Protein AF-A0A382UX05-F1 (afdb_monomer_lite)

Radius of gyration: 27.93 Å; chains: 1; bounding box: 56×64×97 Å

pLDDT: mean 80.31, std 9.41, range [34.06, 91.56]

Secondary structure (DSSP, 8-state):
----TTSS-GGGTTGGGS-HHHHHH-HHHHHHHHHHHHHHTPEEEEEES--PPPB-EE--SSS-EE-B-TTT-PBPB-TT-SS----TTPEEEETTT--EEEEEEEETTTTEEEE---TT--TTPEEEETTT--EEEEEEEE--HHHHHHHTTGGGSTTT--HHHHHHHHHHH-TTS-S---TT--HHHHHHTHHHHHHTTTSHHHHHHHHHHHHS-------TTTSS--TT-----

Foldseek 3Di:
DPPPPLPDQPLVCQVVPDDVVCCVVPVVVSVVVSVVSVLLQWKKFAWDPWPDAAFAFDDDDPDTDTDADPPPRHTDGDPPTQAFDDDAQWWKAWPPQRDIWGFHDADPPRRMTTTRFDLRDDQQTWIATPPRRIITGGNDIGGRPSSCVVCVVVLVQLVPHHPVVLVVLCVVQVVPDDPDWPPPDDSSVCSVCVVVLVVCPPPPVNVQVNCCGHPVDRDDDDDVVVVDDDDPPDDDD

Structure (mmCIF, N/CA/C/O backbone):
data_AF-A0A382UX05-F1
#
_entry.id   AF-A0A382UX05-F1
#
loop_
_atom_site.group_PDB
_atom_site.id
_atom_site.type_symbol
_atom_site.label_atom_id
_atom_site.label_alt_id
_atom_site.label_comp_id
_atom_site.label_asym_id
_atom_site.label_entity_id
_atom_site.label_seq_id
_atom_site.pdbx_PDB_ins_code
_atom_site.Cartn_x
_atom_site.Cartn_y
_atom_site.Cartn_z
_atom_site.occupancy
_atom_site.B_iso_or_equiv
_atom_site.auth_seq_id
_atom_site.auth_comp_id
_atom_site.auth_asym_id
_atom_site.auth_atom_id
_atom_site.pdbx_PDB_model_num
ATOM 1 N N . MET A 1 1 ? 13.287 -20.673 8.638 1.00 40.72 1 MET A N 1
ATOM 2 C CA . MET A 1 1 ? 11.994 -20.705 7.923 1.00 40.72 1 MET A CA 1
ATOM 3 C C . MET A 1 1 ? 12.217 -21.544 6.686 1.00 40.72 1 MET A C 1
ATOM 5 O O . MET A 1 1 ? 13.223 -21.315 6.031 1.00 40.72 1 MET A O 1
ATOM 9 N N . ALA A 1 2 ? 11.404 -22.573 6.448 1.00 34.06 2 ALA A N 1
ATOM 10 C CA . ALA A 1 2 ? 11.549 -23.378 5.240 1.00 34.06 2 ALA A CA 1
ATOM 11 C C . ALA A 1 2 ? 11.227 -22.475 4.047 1.00 34.06 2 ALA A C 1
ATOM 13 O O . ALA A 1 2 ? 10.096 -22.007 3.946 1.00 34.06 2 ALA A O 1
ATOM 14 N N . SER A 1 3 ? 12.227 -22.185 3.215 1.00 38.03 3 SER A N 1
ATOM 15 C CA . SER A 1 3 ? 12.025 -21.562 1.912 1.00 38.03 3 SER A CA 1
ATOM 16 C C . SER A 1 3 ? 11.206 -22.547 1.093 1.00 38.03 3 SER A C 1
ATOM 18 O O . SER A 1 3 ? 11.703 -23.567 0.612 1.00 38.03 3 SER A O 1
ATOM 20 N N . THR A 1 4 ? 9.903 -22.315 1.047 1.00 40.81 4 THR A N 1
ATOM 21 C CA . THR A 1 4 ? 9.032 -23.008 0.112 1.00 40.81 4 THR A CA 1
ATOM 22 C C . THR A 1 4 ? 9.522 -22.709 -1.301 1.00 40.81 4 THR A C 1
ATOM 24 O O . THR A 1 4 ? 9.990 -21.606 -1.561 1.00 40.81 4 THR A O 1
ATOM 27 N N . PHE A 1 5 ? 9.339 -23.653 -2.224 1.00 42.91 5 PHE A N 1
ATOM 28 C CA . PHE A 1 5 ? 9.546 -23.542 -3.683 1.00 42.91 5 PHE A CA 1
ATOM 29 C C . PHE A 1 5 ? 8.884 -22.301 -4.353 1.00 42.91 5 PHE A C 1
ATOM 31 O O . PHE A 1 5 ? 8.924 -22.129 -5.562 1.00 42.91 5 PHE A O 1
ATOM 38 N N . LEU A 1 6 ? 8.226 -21.450 -3.565 1.00 49.47 6 LEU A N 1
ATOM 39 C CA . LEU A 1 6 ? 7.350 -20.343 -3.930 1.00 49.47 6 LEU A CA 1
ATOM 40 C C . LEU A 1 6 ? 8.001 -18.955 -3.728 1.00 49.47 6 LEU A C 1
ATOM 42 O O . LEU A 1 6 ? 7.423 -17.958 -4.152 1.00 49.47 6 LEU A O 1
ATOM 46 N N . ASP A 1 7 ? 9.185 -18.884 -3.101 1.00 56.41 7 ASP A N 1
ATOM 47 C CA . ASP A 1 7 ? 9.948 -17.630 -2.935 1.00 56.41 7 ASP A CA 1
ATOM 48 C C . ASP A 1 7 ? 10.910 -17.354 -4.108 1.00 56.41 7 ASP A C 1
ATOM 50 O O . ASP A 1 7 ? 11.455 -16.256 -4.229 1.00 56.41 7 ASP A O 1
ATOM 54 N N . GLU A 1 8 ? 11.141 -18.342 -4.976 1.00 64.31 8 GLU A N 1
ATOM 55 C CA . GLU A 1 8 ? 12.046 -18.197 -6.114 1.00 64.31 8 GLU A CA 1
ATOM 56 C C . GLU A 1 8 ? 11.314 -17.571 -7.312 1.00 64.31 8 GLU A C 1
ATOM 58 O O . GLU A 1 8 ? 10.175 -17.919 -7.637 1.00 64.31 8 GLU A O 1
ATOM 63 N N . LYS A 1 9 ? 11.974 -16.613 -7.968 1.00 69.50 9 LYS A N 1
ATOM 64 C CA . LYS A 1 9 ? 11.440 -15.890 -9.127 1.00 69.50 9 LYS A CA 1
ATOM 65 C C . LYS A 1 9 ? 11.225 -16.862 -10.288 1.00 69.50 9 LYS A C 1
ATOM 67 O O . LYS A 1 9 ? 12.115 -17.631 -10.634 1.00 69.50 9 LYS A O 1
ATOM 72 N N . ILE A 1 10 ? 10.056 -16.833 -10.922 1.00 75.00 10 ILE A N 1
ATOM 73 C CA . ILE A 1 10 ? 9.760 -17.655 -12.104 1.00 75.00 10 ILE A CA 1
ATOM 74 C C . ILE A 1 10 ? 10.750 -17.330 -13.224 1.00 75.00 10 ILE A C 1
ATOM 76 O O . ILE A 1 10 ? 11.199 -18.243 -13.916 1.00 75.00 10 ILE A O 1
ATOM 80 N N . SER A 1 11 ? 11.145 -16.061 -13.365 1.00 73.62 11 SER A N 1
ATOM 81 C CA . SER A 1 11 ? 12.050 -15.576 -14.407 1.00 73.62 11 SER A CA 1
ATOM 82 C C . SER A 1 11 ? 13.380 -16.333 -14.471 1.00 73.62 11 SER A C 1
ATOM 84 O O . SER A 1 11 ? 13.924 -16.480 -15.563 1.00 73.62 11 SER A O 1
ATOM 86 N N . SER A 1 12 ? 13.905 -16.840 -13.346 1.00 77.38 12 SER A N 1
ATOM 87 C CA . SER A 1 12 ? 15.169 -17.592 -13.330 1.00 77.38 12 SER A CA 1
ATOM 88 C C . SER A 1 12 ? 15.043 -19.015 -13.872 1.00 77.38 12 SER A C 1
ATOM 90 O O . SER A 1 12 ? 16.037 -19.583 -14.305 1.00 77.38 12 SER A O 1
ATOM 92 N N . PHE A 1 13 ? 13.839 -19.591 -13.891 1.00 77.25 13 PHE A N 1
ATOM 93 C CA . PHE A 1 13 ? 13.611 -20.966 -14.355 1.00 77.25 13 PHE A CA 1
ATOM 94 C C . PHE A 1 13 ? 13.189 -21.064 -15.817 1.00 77.25 13 PHE A C 1
ATOM 96 O O . PHE A 1 13 ? 13.139 -22.167 -16.361 1.00 77.25 13 PHE A O 1
ATOM 103 N N . ILE A 1 14 ? 12.849 -19.939 -16.449 1.00 77.31 14 ILE A N 1
ATOM 104 C CA . ILE A 1 14 ? 12.301 -19.901 -17.810 1.00 77.31 14 ILE A CA 1
ATOM 105 C C . ILE A 1 14 ? 13.281 -20.489 -18.826 1.00 77.31 14 ILE A C 1
ATOM 107 O O . ILE A 1 14 ? 12.873 -21.255 -19.695 1.00 77.31 14 ILE A O 1
ATOM 111 N N . GLU A 1 15 ? 14.575 -20.219 -18.679 1.00 74.62 15 GLU A N 1
ATOM 112 C CA . GLU A 1 15 ? 15.600 -20.744 -19.584 1.00 74.62 15 GLU A CA 1
ATOM 113 C C . GLU A 1 15 ? 15.670 -22.269 -19.572 1.00 74.62 15 GLU A C 1
ATOM 115 O O . GLU A 1 15 ? 15.784 -22.891 -20.623 1.00 74.62 15 GLU A O 1
ATOM 120 N N . ASP A 1 16 ? 15.546 -22.897 -18.408 1.00 79.50 16 ASP A N 1
ATOM 121 C CA . ASP A 1 16 ? 15.670 -24.350 -18.265 1.00 79.50 16 ASP A CA 1
ATOM 122 C C . ASP A 1 16 ? 14.449 -25.116 -18.778 1.00 79.50 16 ASP A C 1
ATOM 124 O O . ASP A 1 16 ? 14.493 -26.338 -18.924 1.00 79.50 16 ASP A O 1
ATOM 128 N N . LYS A 1 17 ? 13.352 -24.416 -19.088 1.00 79.75 17 LYS A N 1
ATOM 129 C CA . LYS A 1 17 ? 12.161 -25.021 -19.697 1.00 79.75 17 LYS A CA 1
ATOM 130 C C . LYS A 1 17 ? 12.252 -25.141 -21.215 1.00 79.75 17 LYS A C 1
ATOM 132 O O . LYS A 1 17 ? 11.436 -25.856 -21.796 1.00 79.75 17 LYS A O 1
ATOM 137 N N . PHE A 1 18 ? 13.223 -24.490 -21.857 1.00 79.44 18 PHE A N 1
ATOM 138 C CA . PHE A 1 18 ? 13.372 -24.553 -23.308 1.00 79.44 18 PHE A CA 1
ATOM 139 C C . PHE A 1 18 ? 14.316 -25.675 -23.751 1.00 79.44 18 PHE A C 1
ATOM 141 O O . PHE A 1 18 ? 15.422 -25.793 -23.218 1.00 79.44 18 PHE A O 1
ATOM 148 N N . PRO A 1 19 ? 13.928 -26.463 -24.771 1.00 84.62 19 PRO A N 1
ATOM 149 C CA . PRO A 1 19 ? 14.852 -27.347 -25.470 1.00 84.62 19 PRO A CA 1
ATOM 150 C C . PRO A 1 19 ? 16.039 -26.575 -26.069 1.00 84.62 19 PRO A C 1
ATOM 152 O O . PRO A 1 19 ? 15.888 -25.427 -26.490 1.00 84.62 19 PRO A O 1
ATOM 155 N N . GLU A 1 20 ? 17.203 -27.222 -26.181 1.00 80.56 20 GLU A N 1
ATOM 156 C CA . GLU A 1 20 ? 18.437 -26.591 -26.685 1.00 80.56 20 GLU A CA 1
ATOM 157 C C . GLU A 1 20 ? 18.296 -25.970 -28.082 1.00 80.56 20 GLU A C 1
ATOM 159 O O . GLU A 1 20 ? 18.889 -24.925 -28.340 1.00 80.56 20 GLU A O 1
ATOM 164 N N . PHE A 1 21 ? 17.473 -26.545 -28.968 1.00 82.69 21 PHE A N 1
ATOM 165 C CA . PHE A 1 21 ? 17.274 -25.996 -30.316 1.00 82.69 21 PHE A CA 1
ATOM 166 C C . PHE A 1 21 ? 16.692 -24.572 -30.286 1.00 82.69 21 PHE A C 1
ATOM 168 O O . PHE A 1 21 ? 17.126 -23.716 -31.045 1.00 82.69 21 PHE A O 1
ATOM 175 N N . VAL A 1 22 ? 15.779 -24.275 -29.352 1.00 78.75 22 VAL A N 1
ATOM 176 C CA . VAL A 1 22 ? 15.186 -22.932 -29.211 1.00 78.75 22 VAL A CA 1
ATOM 177 C C . VAL A 1 22 ? 16.211 -21.944 -28.659 1.00 78.75 22 VAL A C 1
ATOM 179 O O . VAL A 1 22 ? 16.233 -20.786 -29.071 1.00 78.75 22 VAL A O 1
ATOM 182 N N . LYS A 1 23 ? 17.079 -22.404 -27.749 1.00 77.25 23 LYS A N 1
ATOM 183 C CA . LYS A 1 23 ? 18.152 -21.581 -27.174 1.00 77.25 23 LYS A CA 1
ATOM 184 C C . LYS A 1 23 ? 19.173 -21.166 -28.233 1.00 77.25 23 LYS A C 1
ATOM 186 O O . LYS A 1 23 ? 19.626 -20.026 -28.216 1.00 77.25 23 LYS A O 1
ATOM 191 N N . ASN A 1 24 ? 19.498 -22.077 -29.149 1.00 80.00 24 ASN A N 1
ATOM 192 C CA . ASN A 1 24 ? 20.495 -21.844 -30.191 1.00 80.00 24 ASN A CA 1
ATOM 193 C C . ASN A 1 24 ? 19.933 -21.059 -31.382 1.00 80.00 24 ASN A C 1
ATOM 195 O O . ASN A 1 24 ? 20.577 -20.120 -31.845 1.00 80.00 24 ASN A O 1
ATOM 199 N N . ASP A 1 25 ? 18.733 -21.407 -31.852 1.00 85.31 25 ASP A N 1
ATOM 200 C CA . ASP A 1 25 ? 18.162 -20.809 -33.065 1.00 85.31 25 ASP A CA 1
ATOM 201 C C . ASP A 1 25 ? 17.491 -19.451 -32.793 1.00 85.31 25 ASP A C 1
ATOM 203 O O . ASP A 1 25 ? 17.421 -18.592 -33.677 1.00 85.31 25 ASP A O 1
ATOM 207 N N . HIS A 1 26 ? 17.003 -19.226 -31.566 1.00 84.56 26 HIS A N 1
ATOM 208 C CA . HIS A 1 26 ? 16.245 -18.027 -31.196 1.00 84.56 26 HIS A CA 1
ATOM 209 C C . HIS A 1 26 ? 16.677 -17.425 -29.843 1.00 84.56 26 HIS A C 1
ATOM 211 O O . HIS A 1 26 ? 15.848 -17.267 -28.941 1.00 84.56 26 HIS A O 1
ATOM 217 N N . PRO A 1 27 ? 17.946 -16.998 -29.687 1.00 84.12 27 PRO A N 1
ATOM 218 C CA . PRO A 1 27 ? 18.450 -16.461 -28.419 1.00 84.12 27 PRO A CA 1
ATOM 219 C C . PRO A 1 27 ? 17.695 -15.201 -27.957 1.00 84.12 27 PRO A C 1
ATOM 221 O O . PRO A 1 27 ? 17.361 -15.071 -26.780 1.00 84.12 27 PRO A O 1
ATOM 224 N N . VAL A 1 28 ? 17.332 -14.314 -28.892 1.00 86.81 28 VAL A N 1
ATOM 225 C CA . VAL A 1 28 ? 16.573 -13.078 -28.609 1.00 86.81 28 VAL A CA 1
ATOM 226 C C . VAL A 1 28 ? 15.180 -13.382 -28.048 1.00 86.81 28 VAL A C 1
ATOM 228 O O . VAL A 1 28 ? 14.674 -12.659 -27.195 1.00 86.81 28 VAL A O 1
ATOM 231 N N . PHE A 1 29 ? 14.548 -14.466 -28.503 1.00 85.06 29 PHE A N 1
ATOM 232 C CA . PHE A 1 29 ? 13.223 -14.858 -28.025 1.00 85.06 29 PHE A CA 1
ATOM 233 C C . PHE A 1 29 ? 13.266 -15.338 -26.570 1.00 85.06 29 PHE A C 1
ATOM 235 O O . PHE A 1 29 ? 12.397 -14.980 -25.775 1.00 85.06 29 PHE A O 1
ATOM 242 N N . VAL A 1 30 ? 14.294 -16.111 -26.208 1.00 84.06 30 VAL A N 1
ATOM 243 C CA . VAL A 1 30 ? 14.493 -16.579 -24.829 1.00 84.06 30 VAL A CA 1
ATOM 244 C C . VAL A 1 30 ? 14.745 -15.397 -23.891 1.00 84.06 30 VAL A C 1
ATOM 246 O O . VAL A 1 30 ? 14.146 -15.326 -22.818 1.00 84.06 30 VAL A O 1
ATOM 249 N N . GLU A 1 31 ? 15.571 -14.437 -24.311 1.00 85.00 31 GLU A N 1
ATOM 250 C CA . GLU A 1 31 ? 15.827 -13.212 -23.549 1.00 85.00 31 GLU A CA 1
ATOM 251 C C . GLU A 1 31 ? 14.568 -12.349 -23.391 1.00 85.00 31 GLU A C 1
ATOM 253 O O . GLU A 1 31 ? 14.258 -11.910 -22.283 1.00 85.00 31 GLU A O 1
ATOM 258 N N . PHE A 1 32 ? 13.788 -12.179 -24.462 1.00 88.38 32 PHE A N 1
ATOM 259 C CA . PHE A 1 32 ? 12.506 -11.479 -24.406 1.00 88.38 32 PHE A CA 1
ATOM 260 C C . PHE A 1 32 ? 11.544 -12.127 -23.405 1.00 88.38 32 PHE A C 1
ATOM 262 O O . PHE A 1 32 ? 10.940 -11.429 -22.591 1.00 88.38 32 PHE A O 1
ATOM 269 N N . LEU A 1 33 ? 11.410 -13.457 -23.428 1.00 86.12 33 LEU A N 1
ATOM 270 C CA . LEU A 1 33 ? 10.559 -14.160 -22.471 1.00 86.12 33 LEU A CA 1
ATOM 271 C C . LEU A 1 33 ? 11.060 -13.990 -21.037 1.00 86.12 33 LEU A C 1
ATOM 273 O O . LEU A 1 33 ? 10.249 -13.762 -20.142 1.00 86.12 33 LEU A O 1
ATOM 277 N N . ARG A 1 34 ? 12.376 -14.045 -20.809 1.00 85.38 34 ARG A N 1
ATOM 278 C CA . ARG A 1 34 ? 12.964 -13.794 -19.487 1.00 85.38 34 ARG A CA 1
ATOM 279 C C . ARG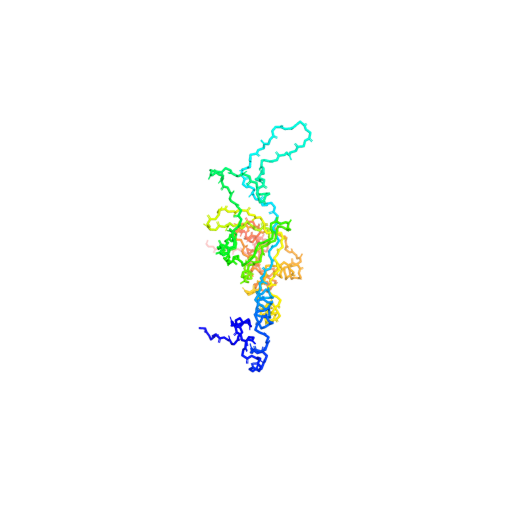 A 1 34 ? 12.563 -12.414 -18.954 1.00 85.38 34 ARG A C 1
ATOM 281 O O . ARG A 1 34 ? 12.059 -12.321 -17.835 1.00 85.38 34 ARG A O 1
ATOM 288 N N . GLU A 1 35 ? 12.733 -11.363 -19.754 1.00 85.69 35 GLU A N 1
ATOM 289 C CA . GLU A 1 35 ? 12.355 -9.994 -19.372 1.00 85.69 35 GLU A CA 1
ATOM 290 C C . GLU A 1 35 ? 10.832 -9.821 -19.244 1.00 85.69 35 GLU A C 1
ATOM 292 O O . GLU A 1 35 ? 10.362 -9.124 -18.346 1.00 85.69 35 GLU A O 1
ATOM 297 N N . TYR A 1 36 ? 10.034 -10.518 -20.057 1.00 86.19 36 TYR A N 1
ATOM 298 C CA . TYR A 1 36 ? 8.574 -10.530 -19.932 1.00 86.19 36 TYR A CA 1
ATOM 299 C C . TYR A 1 36 ? 8.112 -11.114 -18.590 1.00 86.19 36 TYR A C 1
ATOM 301 O O . TYR A 1 36 ? 7.288 -10.511 -17.901 1.00 86.19 36 TYR A O 1
ATOM 309 N N . TYR A 1 37 ? 8.661 -12.259 -18.174 1.00 84.50 37 TYR A N 1
ATOM 310 C CA . TYR A 1 37 ? 8.339 -12.838 -16.868 1.00 84.50 37 TYR A CA 1
ATOM 311 C C . TYR A 1 37 ? 8.862 -11.979 -15.717 1.00 84.50 37 TYR A C 1
ATOM 313 O O . TYR A 1 37 ? 8.148 -11.789 -14.737 1.00 84.50 37 TYR A O 1
ATOM 321 N N . LYS A 1 38 ? 10.049 -11.382 -15.861 1.00 83.12 38 LYS A N 1
ATOM 322 C CA . LYS A 1 38 ? 10.575 -10.411 -14.893 1.00 83.12 38 LYS A CA 1
ATOM 323 C C . LYS A 1 38 ? 9.651 -9.199 -14.749 1.00 83.12 38 LYS A C 1
ATOM 325 O O . LYS A 1 38 ? 9.416 -8.747 -13.633 1.00 83.12 38 LYS A O 1
ATOM 330 N N . PHE A 1 39 ? 9.070 -8.711 -15.847 1.00 83.88 39 PHE A N 1
ATOM 331 C CA . PHE A 1 39 ? 8.058 -7.657 -15.817 1.00 83.88 39 PHE A CA 1
ATOM 332 C C . PHE A 1 39 ? 6.775 -8.109 -15.105 1.00 83.88 39 PHE A C 1
ATOM 334 O O . PHE A 1 39 ? 6.264 -7.383 -14.250 1.00 83.88 39 PHE A O 1
ATOM 341 N N . LEU A 1 40 ? 6.278 -9.318 -15.395 1.00 83.31 40 LEU A N 1
ATOM 342 C CA . LEU A 1 40 ? 5.112 -9.889 -14.707 1.00 83.31 40 LEU A CA 1
ATOM 343 C C . LEU A 1 40 ? 5.338 -10.092 -13.206 1.00 83.31 40 LEU A C 1
ATOM 345 O O . LEU A 1 40 ? 4.372 -10.146 -12.447 1.00 83.31 40 LEU A O 1
ATOM 349 N N . GLU A 1 41 ? 6.593 -10.186 -12.774 1.00 83.00 41 GLU A N 1
ATOM 350 C CA . GLU A 1 41 ? 6.949 -10.301 -11.366 1.00 83.00 41 GLU A CA 1
ATOM 351 C C . GLU A 1 41 ? 6.999 -8.969 -10.611 1.00 83.00 41 GLU A C 1
ATOM 353 O O . GLU A 1 41 ? 7.101 -8.955 -9.378 1.00 83.00 41 GLU A O 1
ATOM 358 N N . THR A 1 42 ? 6.906 -7.851 -11.328 1.00 86.69 42 THR A N 1
ATOM 359 C CA . THR A 1 42 ? 6.921 -6.521 -10.722 1.00 86.69 42 THR A CA 1
ATOM 360 C C . THR A 1 42 ? 5.569 -6.156 -10.116 1.00 86.69 42 THR A C 1
ATOM 362 O O . THR A 1 42 ? 4.507 -6.637 -10.519 1.00 86.69 42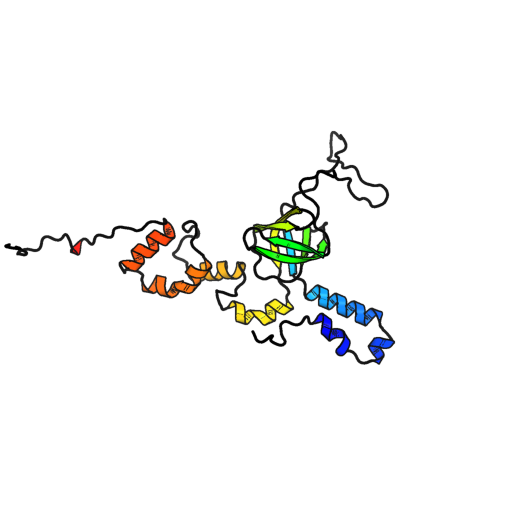 THR A O 1
ATOM 365 N N . ALA A 1 43 ? 5.607 -5.285 -9.114 1.00 87.31 43 ALA A N 1
ATOM 366 C CA . ALA A 1 43 ? 4.440 -4.574 -8.626 1.00 87.31 43 ALA A CA 1
ATOM 367 C C . ALA A 1 43 ? 4.393 -3.182 -9.261 1.00 87.31 43 ALA A C 1
ATOM 369 O O . ALA A 1 43 ? 5.425 -2.543 -9.452 1.00 87.31 43 ALA A O 1
ATOM 370 N N . LYS A 1 44 ? 3.190 -2.687 -9.550 1.00 89.81 44 LYS A N 1
ATOM 371 C CA . LYS A 1 44 ? 2.979 -1.343 -10.089 1.00 89.81 44 LYS A CA 1
ATOM 372 C C . LYS A 1 44 ? 2.460 -0.416 -8.998 1.00 89.81 44 LYS A C 1
ATOM 374 O O . LYS A 1 44 ? 1.409 -0.665 -8.408 1.00 89.81 44 LYS A O 1
ATOM 379 N N . ILE A 1 45 ? 3.159 0.687 -8.778 1.00 88.31 45 ILE A N 1
ATOM 380 C CA . ILE A 1 45 ? 2.735 1.784 -7.912 1.00 88.31 45 ILE A CA 1
ATOM 381 C C . ILE A 1 45 ? 2.329 2.945 -8.804 1.00 88.31 45 ILE A C 1
ATOM 383 O O . ILE A 1 45 ? 3.108 3.389 -9.637 1.00 88.31 45 ILE A O 1
ATOM 387 N N . THR A 1 46 ? 1.106 3.437 -8.643 1.00 89.00 46 THR A N 1
ATOM 388 C CA . THR A 1 46 ? 0.679 4.690 -9.277 1.00 89.00 46 THR A CA 1
ATOM 389 C C . THR A 1 46 ? 0.846 5.812 -8.270 1.00 89.00 46 THR A C 1
ATOM 391 O O . THR A 1 46 ? 0.306 5.747 -7.161 1.00 89.00 46 THR A O 1
ATOM 394 N N . LEU A 1 47 ? 1.583 6.842 -8.649 1.00 87.38 47 LEU A N 1
ATOM 395 C CA . LEU A 1 47 ? 1.918 7.970 -7.803 1.00 87.38 47 LEU A CA 1
ATOM 396 C C . LEU A 1 47 ? 0.968 9.145 -8.042 1.00 87.38 47 LEU A C 1
ATOM 398 O O . LEU A 1 47 ? 0.537 9.419 -9.160 1.00 87.38 47 LEU A O 1
ATOM 402 N N . SER A 1 48 ? 0.684 9.867 -6.968 1.00 82.31 48 SER A N 1
ATOM 403 C CA . SER A 1 48 ? 0.055 11.185 -6.967 1.00 82.31 48 SER A CA 1
ATOM 404 C C . SER A 1 48 ? 0.964 12.184 -6.256 1.00 82.31 48 SER A C 1
ATOM 406 O O . SER A 1 48 ? 1.799 11.791 -5.439 1.00 82.31 48 SER A O 1
ATOM 408 N N . ASN A 1 49 ? 0.791 13.481 -6.529 1.00 78.19 49 ASN A N 1
ATOM 409 C CA . ASN A 1 49 ? 1.549 14.560 -5.878 1.00 78.19 49 ASN A CA 1
ATOM 410 C C . ASN A 1 49 ? 3.064 14.296 -5.862 1.00 78.19 49 ASN A C 1
ATOM 412 O O . ASN A 1 49 ? 3.690 14.305 -4.802 1.00 78.19 49 ASN A O 1
ATOM 416 N N . VAL A 1 50 ? 3.634 13.995 -7.030 1.00 77.62 50 VAL A N 1
ATOM 417 C CA . VAL A 1 50 ? 5.087 13.875 -7.175 1.00 77.62 50 VAL A CA 1
ATOM 418 C C . VAL A 1 50 ? 5.679 15.254 -6.902 1.00 77.62 50 VAL A C 1
ATOM 420 O O . VAL A 1 50 ? 5.340 16.219 -7.590 1.00 77.62 50 VAL A O 1
ATOM 423 N N . GLN A 1 51 ? 6.497 15.366 -5.857 1.00 76.62 51 GLN A N 1
ATOM 424 C CA . GLN A 1 51 ? 7.184 16.612 -5.550 1.00 76.62 51 GLN A CA 1
ATOM 425 C C . GLN A 1 51 ? 8.252 16.825 -6.614 1.00 76.62 51 GLN A C 1
ATOM 427 O O . GLN A 1 51 ? 9.155 16.009 -6.774 1.00 76.62 51 GLN A O 1
ATOM 432 N N . GLY A 1 52 ? 8.057 17.880 -7.402 1.00 64.00 52 GLY A N 1
ATOM 433 C CA . GLY A 1 52 ? 8.920 18.191 -8.526 1.00 64.00 52 GLY A CA 1
ATOM 434 C C . GLY A 1 52 ? 10.255 18.761 -8.070 1.00 64.00 52 GLY A C 1
ATOM 435 O O . GLY A 1 52 ? 10.333 19.472 -7.071 1.00 64.00 52 GLY A O 1
ATOM 436 N N . THR A 1 53 ? 11.273 18.480 -8.870 1.00 67.75 53 THR A N 1
ATOM 437 C CA . THR A 1 53 ? 12.532 19.222 -8.901 1.00 67.75 53 THR A CA 1
ATOM 438 C C . THR A 1 53 ? 12.280 20.679 -9.274 1.00 67.75 53 THR A C 1
ATOM 440 O O . THR A 1 53 ? 11.463 20.957 -10.160 1.00 67.75 53 THR A O 1
ATOM 443 N N . ASP A 1 54 ? 13.042 21.592 -8.691 1.00 68.06 54 ASP A N 1
ATOM 444 C CA . ASP A 1 54 ? 13.054 22.998 -9.070 1.00 68.06 54 ASP A CA 1
ATOM 445 C C . ASP A 1 54 ? 13.607 23.123 -10.491 1.00 68.06 54 ASP A C 1
ATOM 447 O O . ASP A 1 54 ? 14.741 22.737 -10.783 1.00 68.06 54 ASP A O 1
ATOM 451 N N . GLN A 1 55 ? 12.770 23.633 -11.389 1.00 74.94 55 GLN A N 1
ATOM 452 C CA . GLN A 1 55 ? 13.069 23.790 -12.811 1.00 74.94 55 GLN A CA 1
ATOM 453 C C . GLN A 1 55 ? 13.218 25.268 -13.150 1.00 74.94 55 GLN A C 1
ATOM 455 O O . GLN A 1 55 ? 12.597 26.127 -12.522 1.00 74.94 55 GLN A O 1
ATOM 460 N N . ILE A 1 56 ? 14.009 25.574 -14.176 1.00 77.94 56 ILE A N 1
ATOM 461 C CA . ILE A 1 56 ? 14.153 26.955 -14.642 1.00 77.94 56 ILE A CA 1
ATOM 462 C C . ILE A 1 56 ? 12.941 27.318 -15.508 1.00 77.94 56 ILE A C 1
ATOM 464 O O . ILE A 1 56 ? 12.737 26.751 -16.588 1.00 77.94 56 ILE A O 1
ATOM 468 N N . LEU A 1 57 ? 12.132 28.266 -15.033 1.00 78.38 57 LEU A N 1
ATOM 469 C CA . LEU A 1 57 ? 11.011 28.827 -15.788 1.00 78.38 57 LEU A CA 1
ATOM 470 C C . LEU A 1 57 ? 11.516 29.916 -16.740 1.00 78.38 57 LEU A C 1
ATOM 472 O O . LEU A 1 57 ? 12.296 30.780 -16.342 1.00 78.38 57 LEU A O 1
ATOM 476 N N . LEU A 1 58 ? 11.018 29.917 -17.977 1.00 76.69 58 LEU A N 1
ATOM 477 C CA . LEU A 1 58 ? 11.142 31.080 -18.851 1.00 76.69 58 LEU A CA 1
ATOM 478 C C . LEU A 1 58 ? 10.005 32.032 -18.525 1.00 76.69 58 LEU A C 1
ATOM 480 O O . LEU A 1 58 ? 8.841 31.633 -18.436 1.00 76.69 58 LEU A O 1
ATOM 484 N N . GLU A 1 59 ? 10.339 33.308 -18.407 1.00 71.25 59 GLU A N 1
ATOM 485 C CA . GLU A 1 59 ? 9.343 34.356 -18.292 1.00 71.25 59 GLU A CA 1
ATOM 486 C C . GLU A 1 59 ? 8.474 34.408 -19.560 1.00 71.25 59 GLU A C 1
ATOM 488 O O . GLU A 1 59 ? 8.901 34.795 -20.645 1.00 71.25 59 GLU A O 1
ATOM 493 N N . ASN A 1 60 ? 7.218 33.984 -19.430 1.00 69.88 60 ASN A N 1
ATOM 494 C CA . ASN A 1 60 ? 6.192 34.151 -20.448 1.00 69.88 60 ASN A CA 1
ATOM 495 C C . ASN A 1 60 ? 4.879 34.545 -19.763 1.00 69.88 60 ASN A C 1
ATOM 497 O O . ASN A 1 60 ? 4.545 34.075 -18.679 1.00 69.88 60 ASN A O 1
ATOM 501 N N . LYS A 1 61 ? 4.133 35.450 -20.395 1.00 58.69 61 LYS A N 1
ATOM 502 C CA . LYS A 1 61 ? 2.950 36.104 -19.829 1.00 58.69 61 LYS A CA 1
ATOM 503 C C . LYS A 1 61 ? 1.667 35.267 -19.939 1.00 58.69 61 LYS A C 1
ATOM 505 O O . LYS A 1 61 ? 0.671 35.632 -19.324 1.00 58.69 61 LYS A O 1
ATOM 510 N N . LEU A 1 62 ? 1.664 34.192 -20.737 1.00 65.00 62 LEU A N 1
ATOM 511 C CA . LEU A 1 62 ? 0.449 33.434 -21.089 1.00 65.00 62 LEU A CA 1
ATOM 512 C C . LEU A 1 62 ? 0.522 31.924 -20.799 1.00 65.00 62 LEU A C 1
ATOM 514 O O . LEU A 1 62 ? -0.523 31.310 -20.598 1.00 65.00 62 LEU A O 1
ATOM 518 N N . THR A 1 63 ? 1.714 31.321 -20.761 1.00 69.12 63 THR A N 1
ATOM 519 C CA . THR A 1 63 ? 1.904 29.881 -20.510 1.00 69.12 63 THR A CA 1
ATOM 520 C C . THR A 1 63 ? 3.148 29.631 -19.666 1.00 69.12 63 THR A C 1
ATOM 522 O O . THR A 1 63 ? 4.138 30.352 -19.774 1.00 69.12 63 THR A O 1
ATOM 525 N N . THR A 1 64 ? 3.120 28.587 -18.840 1.00 68.19 64 THR A N 1
ATOM 526 C CA . THR A 1 64 ? 4.304 28.100 -18.124 1.00 68.19 64 THR A CA 1
ATOM 527 C C . THR A 1 64 ? 5.219 27.366 -19.102 1.00 68.19 64 THR A C 1
ATOM 529 O O . THR A 1 64 ? 4.896 26.255 -19.527 1.00 68.19 64 THR A O 1
ATOM 532 N N . ASN A 1 65 ? 6.345 27.982 -19.460 1.00 73.12 65 ASN A N 1
ATOM 533 C CA . ASN A 1 65 ? 7.373 27.385 -20.311 1.00 73.12 65 ASN A CA 1
ATOM 534 C C . ASN A 1 65 ? 8.629 27.104 -19.468 1.00 73.12 65 ASN A C 1
ATOM 536 O O . ASN A 1 65 ? 9.026 27.942 -18.660 1.00 73.12 65 ASN A O 1
ATOM 540 N N . TYR A 1 66 ? 9.261 25.946 -19.666 1.00 77.31 66 TYR A N 1
ATOM 541 C CA . TYR A 1 66 ? 10.485 25.539 -18.962 1.00 77.31 66 TYR A CA 1
ATOM 542 C C . TYR A 1 66 ? 11.677 25.512 -19.915 1.00 77.31 66 TYR A C 1
ATOM 544 O O . TYR A 1 66 ? 11.489 25.282 -21.112 1.00 77.31 66 TYR A O 1
ATOM 552 N N . LEU A 1 67 ? 12.890 25.745 -19.397 1.00 78.50 67 LEU A N 1
ATOM 553 C CA . LEU A 1 67 ? 14.103 25.570 -20.197 1.00 78.50 67 LEU A CA 1
ATOM 554 C C . LEU A 1 67 ? 14.298 24.076 -20.433 1.00 78.50 67 LEU A C 1
ATOM 556 O O . LEU A 1 67 ? 14.282 23.271 -19.498 1.00 78.50 67 LEU A O 1
ATOM 560 N N . VAL A 1 68 ? 14.481 23.721 -21.698 1.00 78.25 68 VAL A N 1
ATOM 561 C CA . VAL A 1 68 ? 14.615 22.346 -22.168 1.00 78.25 68 VAL A CA 1
ATOM 562 C C . VAL A 1 68 ? 15.893 22.240 -22.991 1.00 78.25 68 VAL A C 1
ATOM 564 O O . VAL A 1 68 ? 16.258 23.186 -23.688 1.00 78.25 68 VAL A O 1
ATOM 567 N N . SER A 1 69 ? 16.597 21.116 -22.878 1.00 73.81 69 SER A N 1
ATOM 568 C CA . SER A 1 69 ? 17.759 20.829 -23.710 1.00 73.81 69 SER A CA 1
ATOM 569 C C . SER A 1 69 ? 17.324 20.485 -25.138 1.00 73.81 69 SER A C 1
ATOM 571 O O . SER A 1 69 ? 16.444 19.651 -25.348 1.00 73.81 69 SER A O 1
ATOM 573 N N . ASP A 1 70 ? 17.975 21.085 -26.134 1.00 74.50 70 ASP A N 1
ATOM 574 C CA . ASP A 1 70 ? 17.701 20.789 -27.551 1.00 74.50 70 ASP A CA 1
ATOM 575 C C . ASP A 1 70 ? 18.157 19.380 -27.972 1.00 74.50 70 ASP A C 1
ATOM 577 O O . ASP A 1 70 ? 17.793 18.903 -29.044 1.00 74.50 70 ASP A O 1
ATOM 581 N N . PHE A 1 71 ? 18.967 18.708 -27.146 1.00 73.00 71 PHE A N 1
ATOM 582 C CA . PHE A 1 71 ? 19.531 17.397 -27.464 1.00 73.00 71 PHE A CA 1
ATOM 583 C C . PHE A 1 71 ? 18.600 16.235 -27.096 1.00 73.00 71 PHE A C 1
ATOM 585 O O . PHE A 1 71 ? 18.443 15.315 -27.892 1.00 73.00 71 PHE A O 1
ATOM 592 N N . ASP A 1 72 ? 17.986 16.279 -25.910 1.00 71.19 72 ASP A N 1
ATOM 593 C CA . ASP A 1 72 ? 17.209 15.155 -25.356 1.00 71.19 72 ASP A CA 1
ATOM 594 C C . ASP A 1 72 ? 15.797 15.570 -24.905 1.00 71.19 72 ASP A C 1
ATOM 596 O O . ASP A 1 72 ? 15.016 14.768 -24.404 1.00 71.19 72 ASP A O 1
ATOM 600 N N . GLY A 1 73 ? 15.440 16.853 -25.035 1.00 69.38 73 GLY A N 1
ATOM 601 C CA . GLY A 1 73 ? 14.147 17.347 -24.559 1.00 69.38 73 GLY A CA 1
ATOM 602 C C . GLY A 1 73 ? 14.007 17.323 -23.030 1.00 69.38 73 GLY A C 1
ATOM 603 O O . GLY A 1 73 ? 12.916 17.544 -22.495 1.00 69.38 73 GLY A O 1
ATOM 604 N N . THR A 1 74 ? 15.102 17.078 -22.309 1.00 71.25 74 THR A N 1
ATOM 605 C CA . THR A 1 74 ? 15.149 17.037 -20.847 1.00 71.25 74 THR A CA 1
ATOM 606 C C . THR A 1 74 ? 15.113 18.442 -20.258 1.00 71.25 74 THR A C 1
ATOM 608 O O . THR A 1 74 ? 15.691 19.385 -20.801 1.00 71.25 74 THR A O 1
ATOM 611 N N . ARG A 1 75 ? 14.404 18.605 -19.137 1.00 75.56 75 ARG A N 1
ATOM 612 C CA . ARG A 1 75 ? 14.281 19.900 -18.455 1.00 75.56 75 ARG A CA 1
ATOM 613 C C . ARG A 1 75 ? 15.518 20.178 -17.613 1.00 75.56 75 ARG A C 1
ATOM 615 O O . ARG A 1 75 ? 15.995 19.289 -16.912 1.00 75.56 75 ARG A O 1
ATOM 622 N N . PHE A 1 76 ? 15.981 21.424 -17.633 1.00 73.62 76 PHE A N 1
ATOM 623 C CA . PHE A 1 76 ? 17.038 21.860 -16.725 1.00 73.62 76 PHE A CA 1
ATOM 624 C C . PHE A 1 76 ? 16.491 21.975 -15.299 1.00 73.62 76 PHE A C 1
ATOM 626 O O . PHE A 1 76 ? 15.456 22.609 -15.064 1.00 73.62 76 PHE A O 1
ATOM 633 N N . VAL A 1 77 ? 17.206 21.360 -14.362 1.00 73.00 77 VAL A N 1
ATOM 634 C CA . VAL A 1 77 ? 16.905 21.341 -12.928 1.00 73.00 77 VAL A CA 1
ATOM 635 C C . VAL A 1 77 ? 18.037 22.003 -12.152 1.00 73.00 77 VAL A C 1
ATOM 637 O O . VAL A 1 77 ? 19.192 21.954 -12.576 1.00 73.00 77 VAL A O 1
ATOM 640 N N . TYR A 1 78 ? 17.709 22.644 -11.033 1.00 69.44 78 TYR A N 1
ATOM 641 C CA . TYR A 1 78 ? 18.721 23.189 -10.132 1.00 69.44 78 TYR A CA 1
ATOM 642 C C . TYR A 1 78 ? 19.428 22.062 -9.371 1.00 69.44 78 TYR A C 1
ATOM 644 O O . TYR A 1 78 ? 18.784 21.131 -8.891 1.00 69.44 78 TYR A O 1
ATOM 652 N N . GLU A 1 79 ? 20.748 22.174 -9.220 1.00 67.88 79 GLU A N 1
ATOM 653 C CA . GLU A 1 79 ? 21.565 21.207 -8.469 1.00 67.88 79 GLU A CA 1
ATOM 654 C C . GLU A 1 79 ? 21.226 21.180 -6.966 1.00 67.88 79 GLU A C 1
ATOM 656 O O . GLU A 1 79 ? 21.403 20.152 -6.321 1.00 67.88 79 GLU A O 1
ATOM 661 N N . ASP A 1 80 ? 20.697 22.283 -6.422 1.00 71.44 80 ASP A N 1
ATOM 662 C CA . ASP A 1 80 ? 20.270 22.422 -5.017 1.00 71.44 80 ASP A CA 1
ATOM 663 C C . ASP A 1 80 ? 18.768 22.143 -4.822 1.00 71.44 80 ASP A C 1
ATOM 665 O O . ASP A 1 80 ? 18.144 22.598 -3.860 1.00 71.44 80 ASP A O 1
ATOM 669 N N . SER A 1 81 ? 18.127 21.447 -5.768 1.00 71.75 81 SER A N 1
ATOM 670 C CA . SER A 1 81 ? 16.713 21.137 -5.591 1.00 71.75 81 SER A CA 1
ATOM 671 C C . SER A 1 81 ? 16.510 20.189 -4.413 1.00 71.75 81 SER A C 1
ATOM 673 O O . SER A 1 81 ? 17.186 19.171 -4.270 1.00 71.75 81 SER A O 1
ATOM 675 N N . THR A 1 82 ? 15.528 20.512 -3.573 1.00 69.62 82 THR A N 1
ATOM 676 C CA . THR A 1 82 ? 15.231 19.742 -2.357 1.00 69.62 82 THR A CA 1
ATOM 677 C C . THR A 1 82 ? 14.704 18.330 -2.663 1.00 69.62 82 THR A C 1
ATOM 679 O O . THR A 1 82 ? 14.812 17.443 -1.815 1.00 69.62 82 THR A O 1
ATOM 682 N N . TYR A 1 83 ? 14.142 18.105 -3.857 1.00 75.81 83 TYR A N 1
ATOM 683 C CA . TYR A 1 83 ? 13.554 16.827 -4.266 1.00 75.81 83 TYR A CA 1
ATOM 684 C C . TYR A 1 83 ? 13.975 16.457 -5.689 1.00 75.81 83 TYR A C 1
ATOM 686 O O . TYR A 1 83 ? 13.804 17.256 -6.604 1.00 75.81 83 TYR A O 1
ATOM 694 N N . GLY A 1 84 ? 14.499 15.242 -5.878 1.00 76.56 84 GLY A N 1
ATOM 695 C CA . GLY A 1 84 ? 14.851 14.684 -7.186 1.00 76.56 84 GLY A CA 1
ATOM 696 C C . GLY A 1 84 ? 13.709 13.929 -7.877 1.00 76.56 84 GLY A C 1
ATOM 697 O O . GLY A 1 84 ? 12.607 13.791 -7.343 1.00 76.56 84 GLY A O 1
ATOM 698 N N . ALA A 1 85 ? 13.996 13.403 -9.070 1.00 79.38 85 ALA A N 1
ATOM 699 C CA . ALA A 1 85 ? 13.174 12.387 -9.728 1.00 79.38 85 ALA A CA 1
ATOM 700 C C . ALA A 1 85 ? 13.593 10.987 -9.259 1.00 79.38 85 ALA A C 1
ATOM 702 O O . ALA A 1 85 ? 14.758 10.776 -8.927 1.00 79.38 85 ALA A O 1
ATOM 703 N N . PHE A 1 86 ? 12.653 10.040 -9.238 1.00 83.38 86 PHE A N 1
ATOM 704 C CA . PHE A 1 86 ? 12.980 8.643 -8.959 1.00 83.38 86 PHE A CA 1
ATOM 705 C C . PHE A 1 86 ? 13.981 8.1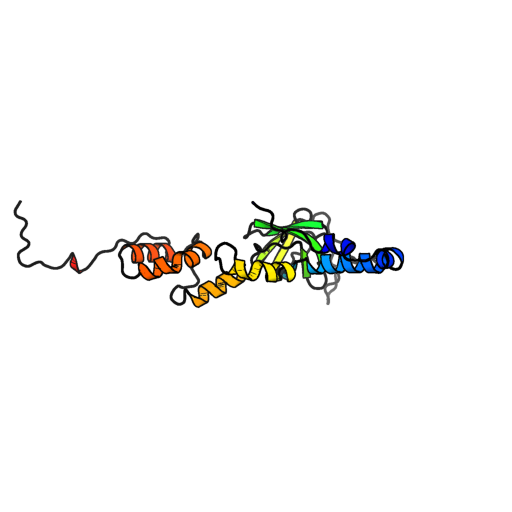25 -9.991 1.00 83.38 86 PHE A C 1
ATOM 707 O O . PHE A 1 86 ? 13.956 8.551 -11.137 1.00 83.38 86 PHE A O 1
ATOM 714 N N . LEU A 1 87 ? 14.879 7.238 -9.573 1.00 83.19 87 LEU A N 1
ATOM 715 C CA . LEU A 1 87 ? 15.847 6.629 -10.476 1.00 83.19 87 LEU A CA 1
ATOM 716 C C . LEU A 1 87 ? 15.623 5.122 -10.549 1.00 83.19 87 LEU A C 1
ATOM 718 O O . LEU A 1 87 ? 15.227 4.472 -9.578 1.00 83.19 87 LEU A O 1
ATOM 722 N N . LYS A 1 88 ? 15.912 4.540 -11.712 1.00 85.88 88 LYS A N 1
ATOM 723 C CA . LYS A 1 88 ? 15.989 3.085 -11.845 1.00 85.88 88 LYS A CA 1
ATOM 724 C C . LYS A 1 88 ? 17.052 2.517 -10.891 1.00 85.88 88 LYS A C 1
ATOM 726 O O . LYS A 1 88 ? 18.103 3.120 -10.696 1.00 85.88 88 LYS A O 1
ATOM 731 N N . ASP A 1 89 ? 16.763 1.346 -10.326 1.00 84.81 89 ASP A N 1
ATOM 732 C CA . ASP A 1 89 ? 17.584 0.599 -9.364 1.00 84.81 89 ASP A CA 1
ATOM 733 C C . ASP A 1 89 ? 17.759 1.291 -7.994 1.00 84.81 89 ASP A C 1
ATOM 735 O O . ASP A 1 89 ? 18.548 0.857 -7.154 1.00 84.81 89 ASP A O 1
ATOM 739 N N . GLU A 1 90 ? 16.967 2.330 -7.718 1.00 88.75 90 GLU A N 1
ATOM 740 C CA . GLU A 1 90 ? 16.900 2.988 -6.415 1.00 88.75 90 GLU A CA 1
ATOM 741 C C . GLU A 1 90 ? 15.993 2.233 -5.425 1.00 88.75 90 GLU A C 1
ATOM 743 O O . GLU A 1 90 ? 14.975 1.649 -5.803 1.00 88.75 90 GLU A O 1
ATOM 748 N N . ILE A 1 91 ? 16.322 2.292 -4.127 1.00 88.38 91 ILE A N 1
ATOM 749 C CA . ILE A 1 91 ? 15.446 1.807 -3.052 1.00 88.38 91 ILE A CA 1
ATOM 750 C C . ILE A 1 91 ? 14.490 2.919 -2.622 1.00 88.38 91 ILE A C 1
ATOM 752 O O . ILE A 1 91 ? 14.902 3.984 -2.158 1.00 88.38 91 ILE A O 1
ATOM 756 N N . VAL A 1 92 ? 13.198 2.627 -2.701 1.00 89.31 92 VAL A N 1
ATOM 757 C CA . VAL A 1 92 ? 12.122 3.462 -2.181 1.00 89.31 92 VAL A CA 1
ATOM 758 C C . VAL A 1 92 ? 11.641 2.967 -0.826 1.00 89.31 92 VAL A C 1
ATOM 760 O O . VAL A 1 92 ? 11.525 1.763 -0.608 1.00 89.31 92 VAL A O 1
ATOM 763 N N . THR A 1 93 ? 11.339 3.899 0.080 1.00 89.75 93 THR A N 1
ATOM 764 C CA . THR A 1 93 ? 10.859 3.609 1.440 1.00 89.75 93 THR A CA 1
ATOM 765 C C . THR A 1 93 ? 9.539 4.326 1.720 1.00 89.75 93 THR A C 1
ATOM 767 O O . THR A 1 93 ? 9.432 5.531 1.501 1.00 89.75 93 THR A O 1
ATOM 770 N N . GLY A 1 94 ? 8.534 3.603 2.218 1.00 89.25 94 GLY A N 1
ATOM 771 C CA . GLY A 1 94 ? 7.269 4.169 2.692 1.00 89.25 94 GLY A CA 1
ATOM 772 C C . GLY A 1 94 ? 7.406 4.748 4.102 1.00 89.25 94 GLY A C 1
ATOM 773 O O . GLY A 1 94 ? 7.875 4.066 5.011 1.00 89.25 94 GLY A O 1
ATOM 774 N N . GLN A 1 95 ? 6.985 5.997 4.313 1.00 87.44 95 GLN A N 1
ATOM 775 C CA . GLN A 1 95 ? 7.139 6.674 5.609 1.00 87.44 95 GLN A CA 1
ATOM 776 C C . GLN A 1 95 ? 6.234 6.114 6.712 1.00 87.44 95 GLN A C 1
ATOM 778 O O . GLN A 1 95 ? 6.603 6.138 7.883 1.00 87.44 95 GLN A O 1
ATOM 783 N N . THR A 1 96 ? 5.035 5.643 6.364 1.00 83.94 96 THR A N 1
ATOM 784 C CA . THR A 1 96 ? 4.062 5.146 7.347 1.00 83.94 96 THR A CA 1
ATOM 785 C C . THR A 1 96 ? 4.214 3.647 7.566 1.00 83.94 96 THR A C 1
ATOM 787 O O . THR A 1 96 ? 4.153 3.174 8.700 1.00 83.94 96 THR A O 1
ATOM 790 N N . SER A 1 97 ? 4.420 2.892 6.487 1.00 83.25 97 SER A N 1
ATOM 791 C CA . SER A 1 97 ? 4.581 1.440 6.537 1.00 83.25 97 SER A CA 1
ATOM 792 C C . SER A 1 97 ? 5.998 0.980 6.889 1.00 83.25 97 SER A C 1
ATOM 794 O O . SER A 1 97 ? 6.154 -0.138 7.379 1.00 83.25 97 SER A O 1
ATOM 796 N N . GLY A 1 98 ? 7.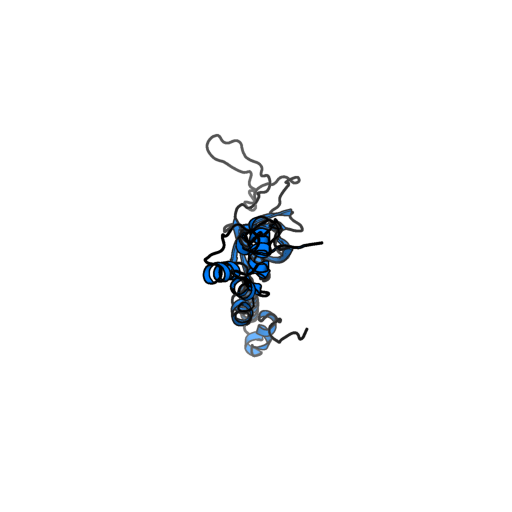024 1.795 6.622 1.00 83.62 98 GLY A N 1
ATOM 797 C CA . GLY A 1 98 ? 8.428 1.372 6.661 1.00 83.62 98 GLY A CA 1
ATOM 798 C C . GLY A 1 98 ? 8.787 0.351 5.573 1.00 83.62 98 GLY A C 1
ATOM 799 O O . GLY A 1 98 ? 9.860 -0.247 5.627 1.00 83.62 98 GLY A O 1
ATOM 800 N N . ALA A 1 99 ? 7.891 0.106 4.611 1.00 85.50 99 ALA A N 1
ATOM 801 C CA . ALA A 1 99 ? 8.107 -0.851 3.538 1.00 85.50 99 ALA A CA 1
ATOM 802 C C . ALA A 1 99 ? 9.171 -0.331 2.568 1.00 85.50 99 ALA A C 1
ATOM 804 O O . ALA A 1 99 ? 9.130 0.831 2.165 1.00 85.50 99 ALA A O 1
ATOM 805 N N . THR A 1 100 ? 10.102 -1.199 2.179 1.00 89.12 100 THR A N 1
ATOM 806 C CA . THR A 1 100 ? 11.135 -0.894 1.188 1.00 89.12 100 THR A CA 1
ATOM 807 C C . THR A 1 100 ? 10.914 -1.697 -0.089 1.00 89.12 100 THR A C 1
ATOM 809 O O . THR A 1 100 ? 10.460 -2.843 -0.038 1.00 89.12 100 THR A O 1
ATOM 812 N N . ALA A 1 101 ? 11.213 -1.108 -1.243 1.00 87.00 101 ALA A N 1
ATOM 813 C CA . ALA A 1 101 ? 11.249 -1.821 -2.517 1.00 87.00 101 ALA A CA 1
ATOM 814 C C . ALA A 1 101 ? 12.258 -1.185 -3.470 1.00 87.00 101 ALA A C 1
ATOM 816 O O . ALA A 1 101 ? 12.532 0.006 -3.376 1.00 87.00 101 ALA A O 1
ATOM 817 N N . THR A 1 102 ? 12.788 -1.975 -4.395 1.00 88.75 102 THR A N 1
ATOM 818 C CA . THR A 1 102 ? 13.704 -1.491 -5.434 1.00 88.75 102 THR A CA 1
ATOM 819 C C . THR A 1 102 ? 12.919 -1.130 -6.691 1.00 88.75 102 THR A C 1
ATOM 821 O O . THR A 1 102 ? 12.038 -1.891 -7.100 1.00 88.75 102 THR A O 1
ATOM 824 N N . ILE A 1 103 ? 13.224 0.009 -7.314 1.00 87.06 103 ILE A N 1
ATOM 825 C CA . ILE A 1 103 ? 12.634 0.432 -8.588 1.00 87.06 103 ILE A CA 1
ATOM 826 C C . ILE A 1 103 ? 13.297 -0.338 -9.731 1.00 87.06 103 ILE A C 1
ATOM 828 O O . ILE A 1 103 ? 14.498 -0.243 -9.935 1.00 87.06 103 ILE A O 1
ATOM 832 N N . LEU A 1 104 ? 12.511 -1.077 -10.511 1.00 84.88 104 LEU A N 1
ATOM 833 C CA . LEU A 1 104 ? 12.984 -1.840 -11.673 1.00 84.88 104 LEU A CA 1
ATOM 834 C C . LEU A 1 104 ? 12.778 -1.076 -12.984 1.00 84.88 104 LEU A C 1
ATOM 836 O O . LEU A 1 104 ? 13.580 -1.194 -13.911 1.00 84.88 104 LEU A O 1
ATOM 840 N N . ALA A 1 105 ? 11.703 -0.293 -13.060 1.00 84.06 105 ALA A N 1
ATOM 841 C CA . ALA A 1 105 ? 11.436 0.619 -14.160 1.00 84.06 105 ALA A CA 1
ATOM 842 C C . ALA A 1 105 ? 10.571 1.788 -13.684 1.00 84.06 105 ALA A C 1
ATOM 844 O O . ALA A 1 105 ? 9.740 1.642 -12.784 1.00 84.06 105 ALA A O 1
ATOM 845 N N . GLU A 1 106 ? 10.735 2.934 -14.328 1.00 83.06 106 GLU A N 1
ATOM 846 C CA . GLU A 1 106 ? 9.944 4.130 -14.078 1.00 83.06 106 GLU A CA 1
ATOM 847 C C . GLU A 1 106 ? 9.186 4.555 -15.335 1.00 83.06 106 GLU A C 1
ATOM 849 O O . GLU A 1 106 ? 9.661 4.406 -16.460 1.00 83.06 106 GLU A O 1
ATOM 854 N N . ASP A 1 107 ? 7.984 5.074 -15.130 1.00 83.38 107 ASP A N 1
ATOM 855 C CA . ASP A 1 107 ? 7.169 5.714 -16.149 1.00 83.38 107 ASP A CA 1
ATOM 856 C C . ASP A 1 107 ? 6.786 7.106 -15.641 1.00 83.38 107 ASP A C 1
ATOM 858 O O . ASP A 1 107 ? 5.780 7.304 -14.951 1.00 83.38 107 ASP A O 1
ATOM 862 N N . THR A 1 108 ? 7.623 8.083 -15.988 1.00 75.56 108 THR A N 1
ATOM 863 C CA . THR A 1 108 ? 7.456 9.498 -15.630 1.00 75.56 108 THR A CA 1
ATOM 864 C C . THR A 1 108 ? 6.249 10.139 -16.325 1.00 75.56 108 THR A C 1
ATOM 866 O O . THR A 1 108 ? 5.765 11.174 -15.878 1.00 75.56 108 THR A O 1
ATOM 869 N N . THR A 1 109 ? 5.724 9.538 -17.402 1.00 76.69 109 THR A N 1
ATOM 870 C CA . THR A 1 109 ? 4.573 10.088 -18.141 1.00 76.69 109 THR A CA 1
ATOM 871 C C . THR A 1 109 ? 3.266 9.769 -17.429 1.00 76.69 109 THR A C 1
ATOM 873 O O . THR A 1 109 ? 2.413 10.639 -17.259 1.00 76.69 109 THR A O 1
ATOM 876 N N . ASN A 1 110 ? 3.112 8.522 -16.978 1.00 78.38 110 ASN A N 1
ATOM 877 C CA . ASN A 1 110 ? 1.912 8.067 -16.274 1.00 78.38 110 ASN A CA 1
ATOM 878 C C . ASN A 1 110 ? 2.054 8.101 -14.744 1.00 78.38 110 ASN A C 1
ATOM 880 O O . ASN A 1 110 ? 1.175 7.590 -14.046 1.00 78.38 110 ASN A O 1
ATOM 884 N N . ASN A 1 111 ? 3.145 8.676 -14.222 1.00 85.19 111 ASN A N 1
ATOM 885 C CA . ASN A 1 111 ? 3.494 8.680 -12.799 1.00 85.19 111 ASN A CA 1
ATOM 886 C C . ASN A 1 111 ? 3.423 7.273 -12.185 1.00 85.19 111 ASN A C 1
ATOM 888 O O . ASN A 1 111 ? 2.858 7.078 -11.108 1.00 85.19 111 ASN A O 1
ATOM 892 N N . ALA A 1 112 ? 3.946 6.272 -12.890 1.00 87.00 112 ALA A N 1
ATOM 893 C CA . ALA A 1 112 ? 3.937 4.892 -12.430 1.00 87.00 112 ALA A CA 1
ATOM 894 C C . ALA A 1 112 ? 5.359 4.394 -12.169 1.00 87.00 112 ALA A C 1
ATOM 896 O O . ALA A 1 112 ? 6.263 4.614 -12.965 1.00 87.00 112 ALA A O 1
ATOM 897 N N . LEU A 1 113 ? 5.543 3.682 -11.061 1.00 86.62 113 LEU A N 1
ATOM 898 C CA . LEU A 1 113 ? 6.778 2.975 -10.747 1.00 86.62 113 LEU A CA 1
ATOM 899 C C . LEU A 1 113 ? 6.522 1.474 -10.786 1.00 86.62 113 LEU A C 1
ATOM 901 O O . LEU A 1 113 ? 5.559 0.987 -10.189 1.00 86.62 113 LEU A O 1
ATOM 905 N N . TYR A 1 114 ? 7.401 0.746 -11.461 1.00 89.19 114 TYR A N 1
ATOM 906 C CA . TYR A 1 114 ? 7.462 -0.705 -11.399 1.00 89.19 114 TYR A CA 1
ATOM 907 C C . TYR A 1 114 ? 8.540 -1.077 -10.396 1.00 89.19 114 TYR A C 1
ATOM 909 O O . TYR A 1 114 ? 9.723 -0.815 -10.609 1.00 89.19 114 TYR A O 1
ATOM 917 N N . VAL A 1 115 ? 8.120 -1.656 -9.282 1.00 88.06 115 VAL A N 1
ATOM 918 C CA . VAL A 1 115 ? 8.985 -1.968 -8.148 1.00 88.06 115 VAL A CA 1
ATOM 919 C C . VAL A 1 115 ? 8.984 -3.460 -7.866 1.00 88.06 115 VAL A C 1
ATOM 921 O O . VAL A 1 115 ? 8.081 -4.196 -8.275 1.00 88.06 115 VAL A O 1
ATOM 924 N N . GLU A 1 116 ? 9.980 -3.914 -7.120 1.00 86.19 116 GLU A N 1
ATOM 925 C CA . GLU A 1 116 ? 9.936 -5.242 -6.527 1.00 86.19 116 GLU A CA 1
ATOM 926 C C . GLU A 1 116 ? 8.731 -5.377 -5.582 1.00 86.19 116 GLU A C 1
ATOM 928 O O . GLU A 1 116 ? 8.333 -4.440 -4.883 1.00 86.19 116 GLU A O 1
ATOM 933 N N . HIS A 1 117 ? 8.097 -6.548 -5.598 1.00 79.50 117 HIS A N 1
ATOM 934 C CA . HIS A 1 117 ? 6.869 -6.764 -4.850 1.00 79.50 117 HIS A CA 1
ATOM 935 C C . HIS A 1 117 ? 7.087 -6.624 -3.337 1.00 79.50 117 HIS A C 1
ATOM 937 O O . HIS A 1 117 ? 7.910 -7.313 -2.741 1.00 79.50 117 HIS A O 1
ATOM 943 N N . ASN A 1 118 ? 6.262 -5.790 -2.704 1.00 81.75 118 ASN A N 1
ATOM 944 C CA . ASN A 1 118 ?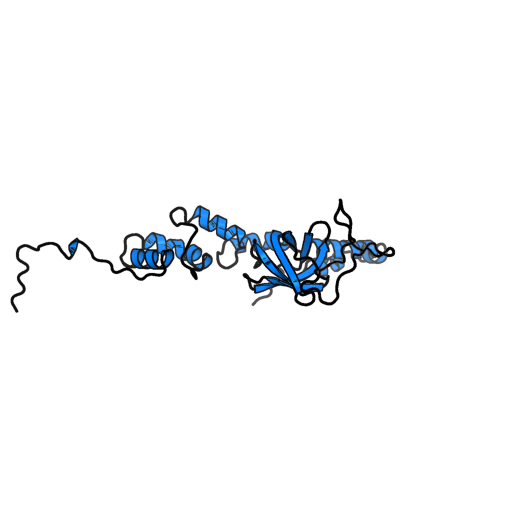 6.171 -5.679 -1.258 1.00 81.75 118 ASN A CA 1
ATOM 945 C C . ASN A 1 118 ? 4.724 -5.380 -0.844 1.00 81.75 118 ASN A C 1
ATOM 947 O O . ASN A 1 118 ? 4.176 -4.313 -1.107 1.00 81.75 118 ASN A O 1
ATOM 951 N N . ARG A 1 119 ? 4.106 -6.328 -0.143 1.00 75.19 119 ARG A N 1
ATOM 952 C CA . ARG A 1 119 ? 2.712 -6.255 0.324 1.00 75.19 119 ARG A CA 1
ATOM 953 C C . ARG A 1 119 ? 2.442 -5.246 1.449 1.00 75.19 119 ARG A C 1
ATOM 955 O O . ARG A 1 119 ? 1.289 -5.103 1.853 1.00 75.19 119 ARG A O 1
ATOM 962 N N . HIS A 1 120 ? 3.474 -4.620 2.015 1.00 79.56 120 HIS A N 1
ATOM 963 C CA . HIS A 1 120 ? 3.347 -3.773 3.205 1.00 79.56 120 HIS A CA 1
ATOM 964 C C . HIS A 1 120 ? 3.074 -2.296 2.904 1.00 79.56 120 HIS A C 1
ATOM 966 O O . HIS A 1 120 ? 2.691 -1.578 3.830 1.00 79.56 120 HIS A O 1
ATOM 972 N N . PHE A 1 121 ? 3.208 -1.864 1.646 1.00 85.19 121 PHE A N 1
ATOM 973 C CA . PHE A 1 121 ? 2.859 -0.502 1.249 1.00 85.19 121 PHE A CA 1
ATOM 974 C C . PHE A 1 121 ? 1.378 -0.197 1.520 1.00 85.19 121 PHE A C 1
ATOM 976 O O . PHE A 1 121 ? 0.495 -1.035 1.317 1.00 85.19 121 PHE A O 1
ATOM 983 N N . GLN A 1 122 ? 1.114 1.019 1.988 1.00 83.06 122 GLN A N 1
ATOM 984 C CA . GLN A 1 122 ? -0.211 1.535 2.318 1.00 83.06 122 GLN A CA 1
ATOM 985 C C . GLN A 1 122 ? -0.614 2.620 1.321 1.00 83.06 122 GLN A C 1
ATOM 987 O O . GLN A 1 122 ? 0.155 3.530 1.019 1.00 83.06 122 GLN A O 1
ATOM 992 N N . ILE A 1 123 ? -1.848 2.555 0.822 1.00 85.50 123 ILE A N 1
ATOM 993 C CA . ILE A 1 123 ? -2.378 3.599 -0.060 1.00 85.50 123 ILE A CA 1
ATOM 994 C C . ILE A 1 123 ? -2.463 4.922 0.711 1.00 85.50 123 ILE A C 1
ATOM 996 O O . ILE A 1 123 ? -2.917 4.963 1.854 1.00 85.50 123 ILE A O 1
ATOM 1000 N N . GLY A 1 124 ? -2.029 6.007 0.073 1.00 84.00 124 GLY A N 1
ATOM 1001 C CA . GLY A 1 124 ? -1.993 7.353 0.637 1.00 84.00 124 GLY A CA 1
ATOM 1002 C C . GLY A 1 124 ? -0.721 7.684 1.417 1.00 84.00 124 GLY A C 1
ATOM 1003 O O . GLY A 1 124 ? -0.575 8.826 1.849 1.00 84.00 124 GLY A O 1
ATOM 1004 N N . GLU A 1 125 ? 0.211 6.742 1.590 1.00 87.75 125 GLU A N 1
ATOM 1005 C CA . GLU A 1 125 ? 1.486 7.046 2.243 1.00 87.75 125 GLU A CA 1
ATOM 1006 C C . GLU A 1 125 ? 2.464 7.774 1.310 1.00 87.75 125 GLU A C 1
ATOM 1008 O O . GLU A 1 125 ? 2.363 7.695 0.082 1.00 87.75 125 GLU A O 1
ATOM 1013 N N . ILE A 1 126 ? 3.430 8.477 1.905 1.00 88.44 126 ILE A N 1
ATOM 1014 C CA . ILE A 1 126 ? 4.528 9.118 1.178 1.00 88.44 126 ILE A CA 1
ATOM 1015 C C . ILE A 1 126 ? 5.654 8.099 1.000 1.00 88.44 126 ILE A C 1
ATOM 1017 O O . ILE A 1 126 ? 6.150 7.532 1.976 1.00 88.44 126 ILE A O 1
ATOM 1021 N N . ILE A 1 127 ? 6.070 7.906 -0.246 1.00 89.31 127 ILE A N 1
ATOM 1022 C CA . ILE A 1 127 ? 7.285 7.193 -0.616 1.00 89.31 127 ILE A CA 1
ATOM 1023 C C . ILE A 1 127 ? 8.428 8.197 -0.741 1.00 89.31 127 ILE A C 1
ATOM 1025 O O . ILE A 1 127 ? 8.262 9.249 -1.360 1.00 89.31 127 ILE A O 1
ATOM 1029 N N . THR A 1 128 ? 9.589 7.835 -0.200 1.00 88.06 128 THR A N 1
ATOM 1030 C CA . THR A 1 128 ? 10.849 8.563 -0.364 1.00 88.06 128 THR A CA 1
ATOM 1031 C C . THR A 1 128 ? 11.894 7.704 -1.073 1.00 88.06 128 THR A C 1
ATOM 1033 O O . THR A 1 128 ? 12.129 6.569 -0.648 1.00 88.06 128 THR A O 1
ATOM 1036 N N . GLY A 1 129 ? 12.537 8.241 -2.109 1.00 87.25 129 GLY A N 1
ATOM 1037 C CA . GLY A 1 129 ? 13.735 7.661 -2.717 1.00 87.25 129 GLY A CA 1
ATOM 1038 C C . GLY A 1 129 ? 14.956 7.819 -1.805 1.00 87.25 129 GLY A C 1
ATOM 1039 O O . GLY A 1 129 ? 15.142 8.874 -1.194 1.00 87.25 129 GLY A O 1
ATOM 1040 N N . GLY A 1 130 ? 15.758 6.762 -1.657 1.00 84.19 130 GLY A N 1
ATOM 1041 C CA . GLY A 1 130 ? 16.953 6.769 -0.810 1.00 84.19 130 GLY A CA 1
ATOM 1042 C C . GLY A 1 130 ? 18.132 7.577 -1.367 1.00 84.19 130 GLY A C 1
ATOM 1043 O O . GLY A 1 130 ? 18.904 8.128 -0.587 1.00 84.19 130 GLY A O 1
ATOM 1044 N N . THR A 1 131 ? 18.276 7.663 -2.688 1.00 83.38 131 THR A N 1
ATOM 1045 C CA . THR A 1 131 ? 19.391 8.334 -3.379 1.00 83.38 131 THR A CA 1
ATOM 1046 C C . THR A 1 131 ? 18.963 9.667 -3.983 1.00 83.38 131 THR A C 1
ATOM 1048 O O . THR A 1 131 ? 19.700 10.643 -3.892 1.00 83.38 131 THR A O 1
ATOM 1051 N N . SER A 1 132 ? 17.771 9.728 -4.571 1.00 81.56 132 SER A N 1
ATOM 1052 C CA . SER A 1 132 ? 17.233 10.912 -5.246 1.00 81.56 132 SER A CA 1
ATOM 1053 C C . SER A 1 132 ? 16.488 11.864 -4.310 1.00 81.56 132 SER A C 1
ATOM 1055 O O . SER A 1 132 ? 16.087 12.951 -4.725 1.00 81.56 132 SER A O 1
ATOM 1057 N N . ALA A 1 133 ? 16.229 11.445 -3.065 1.00 81.81 133 ALA A N 1
ATOM 1058 C CA . ALA A 1 133 ? 15.316 12.116 -2.138 1.00 81.81 133 ALA A CA 1
ATOM 1059 C C . ALA A 1 133 ? 13.914 12.387 -2.732 1.00 81.81 133 ALA A C 1
ATOM 1061 O O . ALA A 1 133 ? 13.147 13.162 -2.157 1.00 81.81 133 ALA A O 1
ATOM 1062 N N . ALA A 1 134 ? 13.556 11.744 -3.853 1.00 84.31 134 ALA A N 1
ATOM 1063 C CA . ALA A 1 134 ? 12.288 11.936 -4.542 1.00 84.31 134 ALA A CA 1
ATOM 1064 C C . ALA A 1 134 ? 11.122 11.602 -3.613 1.00 84.31 134 ALA A C 1
ATOM 1066 O O . ALA A 1 134 ? 11.168 10.611 -2.878 1.00 84.31 134 ALA A O 1
ATOM 1067 N N . ARG A 1 135 ? 10.067 12.422 -3.633 1.00 86.62 135 ARG A N 1
ATOM 1068 C CA . ARG A 1 135 ? 8.879 12.213 -2.800 1.00 86.62 135 ARG A CA 1
ATOM 1069 C C . ARG A 1 135 ? 7.622 12.155 -3.636 1.00 86.62 135 ARG A C 1
ATOM 1071 O O . ARG A 1 135 ? 7.367 13.029 -4.458 1.00 86.62 135 ARG A O 1
ATOM 1078 N N . ALA A 1 136 ? 6.798 11.153 -3.372 1.00 87.00 136 ALA A N 1
ATOM 1079 C CA . ALA A 1 136 ? 5.484 11.040 -3.982 1.00 87.00 136 ALA A CA 1
ATOM 1080 C C . ALA A 1 136 ? 4.509 10.320 -3.053 1.00 87.00 136 ALA A C 1
ATOM 1082 O O . ALA A 1 136 ? 4.913 9.565 -2.174 1.00 87.00 136 ALA A O 1
ATOM 1083 N N . THR A 1 137 ? 3.215 10.543 -3.256 1.00 88.94 137 THR A N 1
ATOM 1084 C CA . THR A 1 137 ? 2.158 9.836 -2.518 1.00 88.94 137 THR A CA 1
ATOM 1085 C C . THR A 1 137 ? 1.668 8.627 -3.308 1.00 88.94 137 THR A C 1
ATOM 1087 O O . THR A 1 137 ? 1.493 8.711 -4.524 1.00 88.94 137 THR A O 1
ATOM 1090 N N . ILE A 1 138 ? 1.426 7.498 -2.641 1.00 88.00 138 ILE A N 1
ATOM 1091 C CA . ILE A 1 138 ? 0.857 6.306 -3.284 1.00 88.00 138 ILE A CA 1
ATOM 1092 C C . ILE A 1 138 ? -0.632 6.534 -3.530 1.00 88.00 138 ILE A C 1
ATOM 1094 O O . ILE A 1 138 ? -1.414 6.576 -2.585 1.00 88.00 138 ILE A O 1
ATOM 1098 N N . SER A 1 139 ? -1.052 6.601 -4.792 1.00 88.44 139 SER A N 1
ATOM 1099 C CA . SER A 1 139 ? -2.482 6.620 -5.138 1.00 88.44 139 SER A CA 1
ATOM 1100 C C . SER A 1 139 ? -3.066 5.213 -5.253 1.00 88.44 139 SER A C 1
ATOM 1102 O O . SER A 1 139 ? -4.203 4.968 -4.857 1.00 88.44 139 SER A O 1
ATOM 1104 N N . LYS A 1 140 ? -2.287 4.269 -5.792 1.00 85.88 140 LYS A N 1
ATOM 1105 C CA . LYS A 1 140 ? -2.715 2.887 -6.010 1.00 85.88 140 LYS A CA 1
ATOM 1106 C C . LYS A 1 140 ? -1.519 1.950 -5.979 1.00 85.88 140 LYS A C 1
ATOM 1108 O O . LYS A 1 140 ? -0.510 2.218 -6.629 1.00 85.88 140 LYS A O 1
ATOM 1113 N N . TYR A 1 141 ? -1.670 0.829 -5.281 1.00 87.19 141 TYR A N 1
ATOM 1114 C CA . TYR A 1 141 ? -0.696 -0.256 -5.259 1.00 87.19 141 TYR A CA 1
ATOM 1115 C C . TYR A 1 141 ? -1.280 -1.493 -5.950 1.00 87.19 141 TYR A C 1
ATOM 1117 O O . TYR A 1 141 ? -2.334 -1.993 -5.564 1.00 87.19 141 TYR A O 1
ATOM 1125 N N . GLN A 1 142 ? -0.612 -1.988 -6.987 1.00 86.50 142 GLN A N 1
ATOM 1126 C CA . GLN A 1 142 ? -0.957 -3.237 -7.660 1.00 86.50 142 GLN A CA 1
ATOM 1127 C C . GLN A 1 142 ? 0.182 -4.227 -7.435 1.00 86.50 142 GLN A C 1
ATOM 1129 O O . GLN A 1 142 ? 1.246 -4.110 -8.039 1.00 86.50 142 GLN A O 1
ATOM 1134 N N . GLY A 1 143 ? -0.039 -5.189 -6.539 1.00 83.88 143 GLY A N 1
ATOM 1135 C CA . GLY A 1 143 ? 0.927 -6.256 -6.290 1.00 83.88 143 GLY A CA 1
ATOM 1136 C C . GLY A 1 143 ? 1.112 -7.168 -7.504 1.00 83.88 143 GLY A C 1
ATOM 1137 O O . GLY A 1 143 ? 0.265 -7.213 -8.399 1.00 83.88 143 GLY A O 1
ATOM 1138 N N . ASN A 1 144 ? 2.207 -7.923 -7.493 1.00 84.88 144 ASN A N 1
ATOM 1139 C CA . ASN A 1 144 ? 2.518 -8.909 -8.518 1.00 84.88 144 ASN A CA 1
ATOM 1140 C C . ASN A 1 144 ? 1.369 -9.941 -8.620 1.00 84.88 144 ASN A C 1
ATOM 1142 O O . ASN A 1 144 ? 1.020 -10.562 -7.609 1.00 84.88 144 ASN A O 1
ATOM 1146 N N . PRO A 1 145 ? 0.777 -10.146 -9.812 1.00 78.69 145 PRO A N 1
ATOM 1147 C CA . PRO A 1 145 ? -0.344 -11.064 -9.993 1.00 78.69 145 PRO A CA 1
ATOM 1148 C C . PRO A 1 145 ? 0.012 -12.516 -9.652 1.00 78.69 145 PRO A C 1
ATOM 1150 O O . PRO A 1 145 ? -0.799 -13.210 -9.045 1.00 78.69 145 PRO A O 1
ATOM 1153 N N . VAL A 1 146 ? 1.224 -12.968 -9.985 1.00 81.38 146 VAL A N 1
ATOM 1154 C CA . VAL A 1 146 ? 1.706 -14.329 -9.709 1.00 81.38 146 VAL A CA 1
ATOM 1155 C C . VAL A 1 146 ? 1.751 -14.582 -8.203 1.00 81.38 146 VAL A C 1
ATOM 1157 O O . VAL A 1 146 ? 1.159 -15.544 -7.714 1.00 81.38 146 VAL A O 1
ATOM 1160 N N . GLN A 1 147 ? 2.406 -13.687 -7.463 1.00 77.62 147 GLN A N 1
ATOM 1161 C CA . GLN A 1 147 ? 2.544 -13.797 -6.009 1.00 77.62 147 GLN A CA 1
ATOM 1162 C C . GLN A 1 147 ? 1.194 -13.645 -5.301 1.00 77.62 147 GLN A C 1
ATOM 1164 O O . GLN A 1 147 ? 0.873 -14.425 -4.407 1.00 77.62 147 GLN A O 1
ATOM 1169 N N . ASN A 1 148 ? 0.351 -12.711 -5.748 1.00 80.06 148 ASN A N 1
ATOM 1170 C CA . ASN A 1 148 ? -0.978 -12.515 -5.173 1.00 80.06 148 ASN A CA 1
ATOM 1171 C C . ASN A 1 148 ? -1.872 -13.756 -5.319 1.00 80.06 148 ASN A C 1
ATOM 1173 O O . ASN A 1 148 ? -2.613 -14.069 -4.391 1.00 80.06 148 ASN A O 1
ATOM 1177 N N . ILE A 1 149 ? -1.813 -14.471 -6.450 1.00 82.12 149 ILE A N 1
ATOM 1178 C CA . ILE A 1 149 ? -2.582 -15.713 -6.645 1.00 82.12 149 ILE A CA 1
ATOM 1179 C C . ILE A 1 149 ? -2.112 -16.795 -5.667 1.00 82.12 149 ILE A C 1
ATOM 1181 O O . ILE A 1 149 ? -2.938 -17.474 -5.059 1.00 82.12 149 ILE A O 1
ATOM 1185 N N . GLN A 1 150 ? -0.800 -16.938 -5.481 1.00 79.06 150 GLN A N 1
ATOM 1186 C CA . GLN A 1 150 ? -0.229 -17.942 -4.578 1.00 79.06 150 GLN A CA 1
ATOM 1187 C C . GLN A 1 150 ? -0.526 -17.626 -3.106 1.00 79.06 150 GLN A C 1
ATOM 1189 O O . GLN A 1 150 ? -0.908 -18.506 -2.335 1.00 79.06 150 GLN A O 1
ATOM 1194 N N . GLN A 1 151 ? -0.403 -16.356 -2.720 1.00 78.94 151 GLN A N 1
ATOM 1195 C CA . GLN A 1 151 ? -0.608 -15.885 -1.350 1.00 78.94 151 GLN A CA 1
ATOM 1196 C C . GLN A 1 151 ? -2.081 -15.620 -1.014 1.00 78.94 151 GLN A C 1
ATOM 1198 O O . GLN A 1 151 ? -2.393 -15.268 0.124 1.00 78.94 151 GLN A O 1
ATOM 1203 N N . LEU A 1 152 ? -3.005 -15.819 -1.960 1.00 83.00 152 LEU A N 1
ATOM 1204 C CA . LEU A 1 152 ? -4.422 -15.512 -1.772 1.00 83.00 152 LEU A CA 1
ATOM 1205 C C . LEU A 1 152 ? -5.015 -16.223 -0.548 1.00 83.00 152 LEU A C 1
ATOM 1207 O O . LEU A 1 152 ? -5.775 -15.625 0.213 1.00 83.00 152 LEU A O 1
ATOM 1211 N N . LEU A 1 153 ? -4.630 -17.482 -0.319 1.00 84.06 153 LEU A N 1
ATOM 1212 C CA . LEU A 1 153 ? -5.073 -18.245 0.850 1.00 84.06 153 LEU A CA 1
ATOM 1213 C C . LEU A 1 153 ? -4.442 -17.722 2.150 1.00 84.06 153 LEU A C 1
ATOM 1215 O O . LEU A 1 153 ? -5.061 -17.800 3.211 1.00 84.06 153 LEU A O 1
ATOM 1219 N N . GLU A 1 154 ? -3.235 -17.154 2.089 1.00 82.81 154 GLU A N 1
ATOM 1220 C CA . GLU A 1 154 ? -2.587 -16.547 3.254 1.00 82.81 154 GLU A CA 1
ATOM 1221 C C . GLU A 1 154 ? -3.245 -15.227 3.665 1.00 82.81 154 GLU A C 1
ATOM 1223 O O . GLU A 1 154 ? -3.246 -14.889 4.851 1.00 82.81 154 GLU A O 1
ATOM 1228 N N . TYR A 1 155 ? -3.853 -14.507 2.718 1.00 83.56 155 TYR A N 1
ATOM 1229 C CA . TYR A 1 155 ? -4.564 -13.250 2.973 1.00 83.56 155 TYR A CA 1
ATOM 1230 C C . TYR A 1 155 ? -5.882 -13.430 3.739 1.00 83.56 155 TYR A C 1
ATOM 1232 O O . TYR A 1 155 ? -6.531 -12.447 4.086 1.00 83.56 155 TYR A O 1
ATOM 1240 N N . VAL A 1 156 ? -6.264 -14.662 4.078 1.00 82.25 156 VAL A N 1
ATOM 1241 C CA . VAL A 1 156 ? -7.311 -14.917 5.078 1.00 82.25 156 VAL A CA 1
ATOM 1242 C C . VAL A 1 156 ? -6.819 -14.561 6.488 1.00 82.25 156 VAL A C 1
ATOM 1244 O O . VAL A 1 156 ? -7.604 -14.151 7.344 1.00 82.25 156 VAL A O 1
ATOM 1247 N N . ASN A 1 157 ? -5.517 -14.694 6.759 1.00 85.00 157 ASN A N 1
ATOM 1248 C CA . ASN A 1 157 ? -4.954 -14.368 8.062 1.00 85.00 157 ASN A CA 1
ATOM 1249 C C . ASN A 1 157 ? -4.700 -12.863 8.184 1.00 85.00 157 ASN A C 1
ATOM 1251 O O . ASN A 1 157 ? -3.772 -12.354 7.562 1.00 85.00 157 ASN A O 1
ATOM 1255 N N . VAL A 1 158 ? -5.445 -12.204 9.082 1.00 83.06 158 VAL A N 1
ATOM 1256 C CA . VAL A 1 158 ? -5.370 -10.767 9.422 1.00 83.06 158 VAL A CA 1
ATOM 1257 C C . VAL A 1 158 ? -3.939 -10.256 9.639 1.00 83.06 158 VAL A C 1
ATOM 1259 O O . VAL A 1 158 ? -3.682 -9.090 9.369 1.00 83.06 158 VAL A O 1
ATOM 1262 N N . ASP A 1 159 ? -2.985 -11.079 10.082 1.00 81.25 159 ASP A N 1
ATOM 1263 C CA . ASP A 1 159 ? -1.587 -10.654 10.260 1.00 81.25 159 ASP A CA 1
ATOM 1264 C C . ASP A 1 159 ? -0.812 -10.514 8.936 1.00 81.25 159 ASP A C 1
ATOM 1266 O O . ASP A 1 159 ? 0.099 -9.695 8.842 1.00 81.25 159 ASP A O 1
ATOM 1270 N N . LYS A 1 160 ? -1.182 -11.288 7.910 1.00 81.44 160 LYS A N 1
ATOM 1271 C CA . LYS A 1 160 ? -0.488 -11.371 6.614 1.00 81.44 160 LYS A CA 1
ATOM 1272 C C . LYS A 1 160 ? -1.208 -10.646 5.469 1.00 81.44 160 LYS A C 1
ATOM 1274 O O . LYS A 1 160 ? -0.707 -10.637 4.348 1.00 81.44 160 LYS A O 1
ATOM 1279 N N . THR A 1 161 ? -2.379 -10.062 5.718 1.00 82.44 161 THR A N 1
ATOM 1280 C CA . THR A 1 161 ? -3.199 -9.442 4.663 1.00 82.44 161 THR A CA 1
ATOM 1281 C C . THR A 1 161 ? -2.650 -8.098 4.206 1.00 82.44 161 THR A C 1
ATOM 1283 O O . THR A 1 161 ? -2.081 -7.335 5.000 1.00 82.44 161 THR A O 1
ATOM 1286 N N . VAL A 1 162 ? -2.943 -7.776 2.945 1.00 80.19 162 VAL A N 1
ATOM 1287 C CA . VAL A 1 162 ? -2.770 -6.442 2.356 1.00 80.19 162 VAL A CA 1
ATOM 1288 C C . VAL A 1 162 ? -3.652 -5.418 3.086 1.00 80.19 162 VAL A C 1
ATOM 1290 O O . VAL A 1 162 ? -4.697 -5.776 3.642 1.00 80.19 162 VAL A O 1
ATOM 1293 N N . SER A 1 163 ? -3.219 -4.154 3.093 1.00 77.44 163 SER A N 1
ATOM 1294 C CA . SER A 1 163 ? -3.933 -3.020 3.700 1.00 77.44 163 SER A CA 1
ATOM 1295 C C . SER A 1 163 ? -5.392 -2.931 3.242 1.00 77.44 163 SER A C 1
ATOM 1297 O O . SER A 1 163 ? -6.288 -2.907 4.078 1.00 77.44 163 SER A O 1
ATOM 1299 N N . ASP A 1 164 ? -5.645 -2.979 1.936 1.00 81.06 164 ASP A N 1
ATOM 1300 C CA . ASP A 1 164 ? -6.989 -2.793 1.370 1.00 81.06 164 ASP A CA 1
ATOM 1301 C C . ASP A 1 164 ? -7.987 -3.850 1.863 1.00 81.06 164 ASP A C 1
ATOM 1303 O O . ASP A 1 164 ? -9.139 -3.554 2.184 1.00 81.06 164 ASP A O 1
ATOM 1307 N N . TYR A 1 165 ? -7.535 -5.099 2.011 1.00 81.81 165 TYR A N 1
ATOM 1308 C CA . TYR A 1 165 ? -8.373 -6.160 2.567 1.00 81.81 165 TYR A CA 1
ATOM 1309 C C . TYR A 1 165 ? -8.728 -5.917 4.036 1.00 81.81 165 TYR A C 1
ATOM 1311 O O . TYR A 1 165 ? -9.812 -6.318 4.463 1.00 81.81 165 TYR A O 1
ATOM 1319 N N . LEU A 1 166 ? -7.875 -5.240 4.818 1.00 83.19 166 LEU A N 1
ATOM 1320 C CA . LEU A 1 166 ? -8.211 -4.899 6.204 1.00 83.19 166 LEU A CA 1
ATOM 1321 C C . LEU A 1 166 ? -9.424 -3.980 6.286 1.00 83.19 166 LEU A C 1
ATOM 1323 O O . LEU A 1 166 ? -10.252 -4.174 7.176 1.00 83.19 166 LEU A O 1
ATOM 1327 N N . ASP A 1 167 ? -9.561 -3.030 5.365 1.00 83.75 167 ASP A N 1
ATOM 1328 C CA . ASP A 1 167 ? -10.720 -2.139 5.340 1.00 83.75 167 ASP A CA 1
ATOM 1329 C C . ASP A 1 167 ? -12.000 -2.915 5.002 1.00 83.75 167 ASP A C 1
ATOM 1331 O O . ASP A 1 167 ? -13.036 -2.715 5.641 1.00 83.75 167 ASP A O 1
ATOM 1335 N N . HIS A 1 168 ? -11.927 -3.895 4.095 1.00 87.31 168 HIS A N 1
ATOM 1336 C CA . HIS A 1 168 ? -13.043 -4.805 3.823 1.00 87.31 168 HIS A CA 1
ATOM 1337 C C . HIS A 1 168 ? -13.412 -5.678 5.032 1.00 87.31 168 HIS A C 1
ATOM 1339 O O . HIS A 1 168 ? -14.596 -5.794 5.370 1.00 87.31 168 HIS A O 1
ATOM 1345 N N . PHE A 1 169 ? -12.426 -6.254 5.730 1.00 86.62 169 PHE A N 1
ATOM 1346 C CA . PHE A 1 169 ? -12.669 -7.012 6.962 1.00 86.62 169 PHE A CA 1
ATOM 1347 C C . PHE A 1 169 ? -13.304 -6.139 8.042 1.00 86.62 169 PHE A C 1
ATOM 1349 O O . PHE A 1 169 ? -14.254 -6.552 8.706 1.00 86.62 169 PHE A O 1
ATOM 1356 N N . ARG A 1 170 ? -12.817 -4.907 8.186 1.00 85.50 170 ARG A N 1
ATOM 1357 C CA . ARG A 1 170 ? -13.359 -3.924 9.118 1.00 85.50 170 ARG A CA 1
ATOM 1358 C C . ARG A 1 170 ? -14.818 -3.609 8.795 1.00 85.50 170 ARG A C 1
ATOM 1360 O O . ARG A 1 170 ? -15.660 -3.718 9.676 1.00 85.50 170 ARG A O 1
ATOM 1367 N N . ASN A 1 171 ? -15.134 -3.272 7.549 1.00 87.50 171 ASN A N 1
ATOM 1368 C CA . ASN A 1 171 ? -16.496 -2.911 7.145 1.00 87.50 171 ASN A CA 1
ATOM 1369 C C . ASN A 1 171 ? -17.481 -4.079 7.286 1.00 87.50 171 ASN A C 1
ATOM 1371 O O . ASN A 1 171 ? -18.650 -3.861 7.592 1.00 87.50 171 ASN A O 1
ATOM 1375 N N . THR A 1 172 ? -17.004 -5.313 7.117 1.00 87.00 172 THR A N 1
ATOM 1376 C CA . THR A 1 172 ? -17.827 -6.520 7.262 1.00 87.00 172 THR A CA 1
ATOM 1377 C C . THR A 1 172 ? -18.094 -6.858 8.727 1.00 87.00 172 THR A C 1
ATOM 1379 O O . THR A 1 172 ? -19.221 -7.184 9.093 1.00 87.00 172 THR A O 1
ATOM 1382 N N . TYR A 1 173 ? -17.067 -6.790 9.581 1.00 85.69 173 TYR A N 1
ATOM 1383 C CA . TYR A 1 173 ? -17.170 -7.293 10.950 1.00 85.69 173 TYR A CA 1
ATOM 1384 C C . TYR A 1 173 ? -17.371 -6.208 12.020 1.00 85.69 173 TYR A C 1
ATOM 1386 O O . TYR A 1 173 ? -17.927 -6.515 13.067 1.00 85.69 173 TYR A O 1
ATOM 1394 N N . LEU A 1 174 ? -16.943 -4.960 11.792 1.00 84.88 174 LEU A N 1
ATOM 1395 C CA . LEU A 1 174 ? -17.023 -3.826 12.733 1.00 84.88 174 LEU A CA 1
ATOM 1396 C C . LEU A 1 174 ? -18.074 -2.795 12.306 1.00 84.88 174 LEU A C 1
ATOM 1398 O O . LEU A 1 174 ? -17.806 -1.596 12.270 1.00 84.88 174 LEU A O 1
ATOM 1402 N N . THR A 1 175 ? -19.294 -3.241 12.016 1.00 81.75 175 THR A N 1
ATOM 1403 C CA . THR A 1 175 ? -20.382 -2.345 11.577 1.00 81.75 175 THR A CA 1
ATOM 1404 C C . THR A 1 175 ? -20.798 -1.322 12.640 1.00 81.75 175 THR A C 1
ATOM 1406 O O . THR A 1 175 ? -21.244 -0.230 12.307 1.00 81.75 175 THR A O 1
ATOM 1409 N N . ALA A 1 176 ? -20.635 -1.657 13.922 1.00 78.50 176 ALA A N 1
ATOM 1410 C CA . ALA A 1 176 ? -21.059 -0.825 15.050 1.00 78.50 176 ALA A CA 1
ATOM 1411 C C . ALA A 1 176 ? -19.967 0.114 15.596 1.00 78.50 176 ALA A C 1
ATOM 1413 O O . ALA A 1 176 ? -20.249 0.917 16.481 1.00 78.50 176 ALA A O 1
ATOM 1414 N N . VAL A 1 177 ? -18.721 -0.011 15.128 1.00 80.62 177 VAL A N 1
ATOM 1415 C CA . VAL A 1 177 ? -17.588 0.775 15.640 1.00 80.62 177 VAL A CA 1
ATOM 1416 C C . VAL A 1 177 ? -17.240 1.866 14.621 1.00 80.62 177 VAL A C 1
ATOM 1418 O O . VAL A 1 177 ? -17.075 1.545 13.440 1.00 80.62 177 VAL A O 1
ATOM 1421 N N . PRO A 1 178 ? -17.098 3.141 15.027 1.00 79.00 178 PRO A N 1
ATOM 1422 C CA . PRO A 1 178 ? -16.732 4.223 14.114 1.00 79.00 178 PRO A CA 1
ATOM 1423 C C . PRO A 1 178 ? -15.313 4.060 13.546 1.00 79.00 178 PRO A C 1
ATOM 1425 O O . PRO A 1 178 ? -14.461 3.363 14.103 1.00 79.00 178 PRO A O 1
ATOM 1428 N N . ASN A 1 179 ? -15.061 4.684 12.390 1.00 72.94 179 ASN A N 1
ATOM 1429 C CA . ASN A 1 179 ? -13.766 4.616 11.690 1.00 72.94 179 ASN A CA 1
ATOM 1430 C C . ASN A 1 179 ? -12.643 5.317 12.462 1.00 72.94 179 ASN A C 1
ATOM 1432 O O . ASN A 1 179 ? -11.481 4.925 12.359 1.00 72.94 179 ASN A O 1
ATOM 1436 N N . THR A 1 180 ? -13.004 6.338 13.232 1.00 77.88 180 THR A N 1
ATOM 1437 C CA . THR A 1 180 ? -12.105 7.118 14.074 1.00 77.88 180 THR A CA 1
ATOM 1438 C C . THR A 1 180 ? -11.938 6.414 15.416 1.00 77.88 180 THR A C 1
ATOM 1440 O O . THR A 1 180 ? -12.877 6.343 16.207 1.00 77.88 180 THR A O 1
ATOM 1443 N N . LEU A 1 181 ? -10.747 5.866 15.643 1.00 78.69 181 LEU A N 1
ATOM 1444 C CA . LEU A 1 181 ? -10.320 5.284 16.916 1.00 78.69 181 LEU A CA 1
ATOM 1445 C C . LEU A 1 181 ? -9.341 6.244 17.601 1.00 78.69 181 LEU A C 1
ATOM 1447 O O . LEU A 1 181 ? -8.769 7.109 16.933 1.00 78.69 181 LEU A O 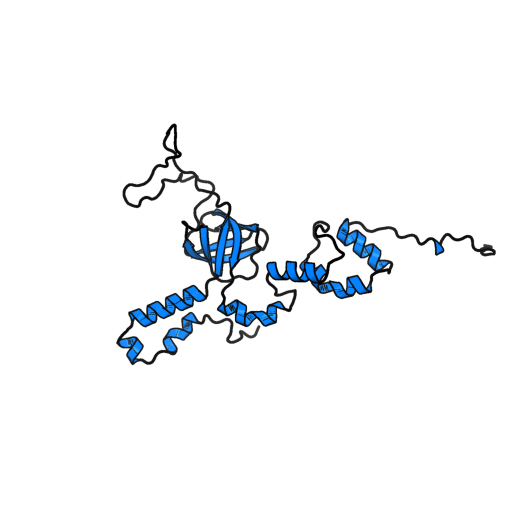1
ATOM 1451 N N . ALA A 1 182 ? -9.107 6.050 18.898 1.00 77.94 182 ALA A N 1
ATOM 1452 C CA . ALA A 1 182 ? -8.058 6.762 19.617 1.00 77.94 182 ALA A CA 1
ATOM 1453 C C . ALA A 1 182 ? -6.676 6.580 18.953 1.00 77.94 182 ALA A C 1
ATOM 1455 O O . ALA A 1 182 ? -6.371 5.535 18.357 1.00 77.94 182 ALA A O 1
ATOM 1456 N N . SER A 1 183 ? -5.826 7.605 19.057 1.00 72.25 183 SER A N 1
ATOM 1457 C CA . SER A 1 183 ? -4.462 7.589 18.522 1.00 72.25 183 SER A CA 1
ATOM 1458 C C . SER A 1 183 ? -3.651 6.446 19.138 1.00 72.25 183 SER A C 1
ATOM 1460 O O . SER A 1 183 ? -3.563 6.330 20.352 1.00 72.25 183 SER A O 1
ATOM 1462 N N . GLY A 1 184 ? -3.054 5.592 18.301 1.00 72.69 184 GLY A N 1
ATOM 1463 C CA . GLY A 1 184 ? -2.238 4.453 18.750 1.00 72.69 184 GLY A CA 1
ATOM 1464 C C . GLY A 1 184 ? -2.961 3.100 18.779 1.00 72.69 184 GLY A C 1
ATOM 1465 O O . GLY A 1 184 ? -2.317 2.062 18.956 1.00 72.69 184 GLY A O 1
ATOM 1466 N N . VAL A 1 185 ? -4.274 3.053 18.525 1.00 78.81 185 VAL A N 1
ATOM 1467 C CA . VAL A 1 185 ? -4.990 1.777 18.390 1.00 78.81 185 VAL A CA 1
ATOM 1468 C C . VAL A 1 185 ? -4.667 1.125 17.044 1.00 78.81 185 VAL A C 1
ATOM 1470 O O . VAL A 1 185 ? -5.011 1.620 15.971 1.00 78.81 185 VAL A O 1
ATOM 1473 N N . SER A 1 186 ? -4.044 -0.053 17.089 1.00 80.31 186 SER A N 1
ATOM 1474 C CA . SER A 1 186 ? -3.767 -0.833 15.881 1.00 80.31 186 SER A CA 1
ATOM 1475 C C . SER A 1 186 ? -5.045 -1.472 15.326 1.00 80.31 186 SER A C 1
ATOM 1477 O O . SER A 1 186 ? -5.578 -2.437 15.882 1.00 80.31 186 SER A O 1
ATOM 1479 N N . LYS A 1 187 ? -5.499 -0.980 14.164 1.00 81.00 187 LYS A N 1
ATOM 1480 C CA . LYS A 1 187 ? -6.659 -1.519 13.423 1.00 81.00 187 LYS A CA 1
ATOM 1481 C C . LYS A 1 187 ? -6.571 -3.041 13.237 1.00 81.00 187 LYS A C 1
ATOM 1483 O O . LYS A 1 187 ? -7.540 -3.757 13.470 1.00 81.00 187 LYS A O 1
ATOM 1488 N N . ARG A 1 188 ? -5.380 -3.552 12.904 1.00 85.12 188 ARG A N 1
ATOM 1489 C CA . ARG A 1 188 ? -5.119 -4.986 12.691 1.00 85.12 188 ARG A CA 1
ATOM 1490 C C . ARG A 1 188 ? -5.370 -5.826 13.952 1.00 85.12 188 ARG A C 1
ATOM 1492 O O . ARG A 1 188 ? -6.023 -6.864 13.883 1.00 85.12 188 ARG A O 1
ATOM 1499 N N . LYS A 1 189 ? -4.925 -5.355 15.124 1.00 87.31 189 LYS A N 1
ATOM 1500 C CA . LYS A 1 189 ? -5.132 -6.051 16.407 1.00 87.31 189 LYS A CA 1
ATOM 1501 C C . LYS A 1 189 ? -6.600 -6.038 16.825 1.00 87.31 189 LYS A C 1
ATOM 1503 O O . LYS A 1 189 ? -7.090 -7.040 17.347 1.00 87.31 189 LYS A O 1
ATOM 1508 N N . LEU A 1 190 ? -7.305 -4.936 16.563 1.00 86.56 190 LEU A N 1
ATOM 1509 C CA . LEU A 1 190 ? -8.743 -4.832 16.805 1.00 86.56 190 LEU A CA 1
ATOM 1510 C C . LEU A 1 190 ? -9.520 -5.853 15.963 1.00 86.56 190 LEU A C 1
ATOM 1512 O O . LEU A 1 190 ? -10.297 -6.625 16.515 1.00 86.56 190 LEU A O 1
ATOM 1516 N N . ILE A 1 191 ? -9.256 -5.917 14.654 1.00 87.69 191 ILE A N 1
ATOM 1517 C CA . ILE A 1 191 ? -9.898 -6.887 13.750 1.00 87.69 191 ILE A CA 1
ATOM 1518 C C . ILE A 1 191 ? -9.581 -8.324 14.188 1.00 87.69 191 ILE A C 1
ATOM 1520 O O . ILE A 1 191 ? -10.474 -9.163 14.249 1.00 87.69 191 ILE A O 1
ATOM 1524 N N . LYS A 1 192 ? -8.334 -8.611 14.576 1.00 89.62 192 LYS A N 1
ATOM 1525 C CA . LYS A 1 192 ? -7.931 -9.942 15.057 1.00 89.62 192 LYS A CA 1
ATOM 1526 C C . LYS A 1 192 ? -8.664 -10.374 16.334 1.00 89.62 192 LYS A C 1
ATOM 1528 O O . LYS A 1 192 ? -8.990 -11.547 16.487 1.00 89.62 192 LYS A O 1
ATOM 1533 N N . SER A 1 193 ? -8.926 -9.440 17.249 1.00 88.06 193 SER A N 1
ATOM 1534 C CA . SER A 1 193 ? -9.560 -9.698 18.557 1.00 88.06 193 SER A CA 1
ATOM 1535 C C . SER A 1 193 ? -11.058 -9.372 18.594 1.00 88.06 193 SER A C 1
ATOM 1537 O O . SER A 1 193 ? -11.681 -9.336 19.656 1.00 88.06 193 SER A O 1
ATOM 1539 N N . ILE A 1 194 ? -11.672 -9.191 17.427 1.00 89.06 194 ILE A N 1
ATOM 1540 C CA . ILE A 1 194 ? -13.058 -8.748 17.286 1.00 89.06 194 ILE A CA 1
ATOM 1541 C C . ILE A 1 194 ? -14.079 -9.670 17.950 1.00 89.06 194 ILE A C 1
ATOM 1543 O O . ILE A 1 194 ? -15.055 -9.216 18.545 1.00 89.06 194 ILE A O 1
ATOM 1547 N N . ARG A 1 195 ? -13.839 -10.983 17.894 1.00 88.56 195 ARG A N 1
ATOM 1548 C CA . ARG A 1 195 ? -14.719 -11.976 18.511 1.00 88.56 195 ARG A CA 1
ATOM 1549 C C . ARG A 1 195 ? -14.763 -11.797 20.024 1.00 88.56 195 ARG A C 1
ATOM 1551 O O . ARG A 1 195 ? -15.829 -11.912 20.622 1.00 88.56 195 ARG A O 1
ATOM 1558 N N . ASP A 1 196 ? -13.615 -11.517 20.628 1.00 89.31 196 ASP A N 1
ATOM 1559 C CA . ASP A 1 196 ? -13.504 -11.350 22.073 1.00 89.31 196 ASP A CA 1
ATOM 1560 C C . ASP A 1 196 ? -14.114 -10.013 22.508 1.00 89.31 196 ASP A C 1
ATOM 1562 O O . ASP A 1 196 ? -14.807 -9.968 23.523 1.00 89.31 196 ASP A O 1
ATOM 1566 N N . LEU A 1 197 ? -13.977 -8.965 21.686 1.00 87.50 197 LEU A N 1
ATOM 1567 C CA . LEU A 1 197 ? -14.679 -7.693 21.879 1.00 87.50 197 LEU A CA 1
ATOM 1568 C C . LEU A 1 197 ? -16.203 -7.888 21.911 1.00 87.50 197 LEU A C 1
ATOM 1570 O O . LEU A 1 197 ? -16.860 -7.461 22.860 1.00 87.50 197 LEU A O 1
ATOM 1574 N N . TYR A 1 198 ? -16.773 -8.570 20.912 1.00 88.50 198 TYR A N 1
ATOM 1575 C CA . TYR A 1 198 ? -18.218 -8.812 20.866 1.00 88.50 198 TYR A CA 1
ATOM 1576 C C . TYR A 1 198 ? -18.710 -9.737 21.983 1.00 88.50 198 TYR A C 1
ATOM 1578 O O . TYR A 1 198 ? -19.807 -9.529 22.496 1.00 88.50 198 TYR A O 1
ATOM 1586 N N . ARG A 1 199 ? -17.903 -10.716 22.412 1.00 90.56 199 ARG A N 1
ATOM 1587 C CA . ARG A 1 199 ? -18.218 -11.576 23.567 1.00 90.56 199 ARG A CA 1
ATOM 1588 C C . ARG A 1 199 ? -18.194 -10.824 24.894 1.00 90.56 199 ARG A C 1
ATOM 1590 O O . ARG A 1 199 ? -18.988 -11.130 25.774 1.00 90.56 199 ARG A O 1
ATOM 1597 N N . ALA A 1 200 ? -17.296 -9.854 25.045 1.00 90.69 200 ALA A N 1
ATOM 1598 C CA . ALA A 1 200 ? -17.196 -9.033 26.247 1.00 90.69 200 ALA A CA 1
ATOM 1599 C C . ALA A 1 200 ? -18.262 -7.926 26.316 1.00 90.69 200 ALA A C 1
ATOM 1601 O O . ALA A 1 200 ? -18.344 -7.228 27.333 1.00 90.69 200 ALA A O 1
ATOM 1602 N N . LYS A 1 201 ? -19.081 -7.751 25.268 1.00 87.50 201 LYS A N 1
ATOM 1603 C CA . LYS A 1 201 ? -20.144 -6.743 25.224 1.00 87.50 201 LYS A CA 1
ATOM 1604 C C . LYS A 1 201 ? -21.082 -6.908 26.424 1.00 87.50 201 LYS A C 1
ATOM 1606 O O . LYS A 1 201 ? -21.627 -7.981 26.654 1.00 87.50 201 LYS A O 1
ATOM 1611 N N . GLY A 1 202 ? -21.267 -5.831 27.185 1.00 85.69 202 GLY A N 1
ATOM 1612 C CA . GLY A 1 202 ? -22.114 -5.818 28.383 1.00 85.69 202 GLY A CA 1
ATOM 1613 C C . GLY A 1 202 ? -21.384 -6.132 29.693 1.00 85.69 202 GLY A C 1
ATOM 1614 O O . GLY A 1 202 ? -21.933 -5.880 30.758 1.00 85.69 202 GLY A O 1
ATOM 1615 N N . THR A 1 203 ? -20.138 -6.613 29.654 1.00 91.56 203 THR A N 1
ATOM 1616 C CA . THR A 1 203 ? -19.324 -6.799 30.869 1.00 91.56 203 THR A CA 1
ATOM 1617 C C . THR A 1 203 ? -18.655 -5.491 31.303 1.00 91.56 203 THR A C 1
ATOM 1619 O O . THR A 1 203 ? -18.456 -4.596 30.476 1.00 91.56 203 THR A O 1
ATOM 1622 N N . LYS A 1 204 ? -18.233 -5.391 32.576 1.00 89.06 204 LYS A N 1
ATOM 1623 C CA . LYS A 1 204 ? -17.426 -4.260 33.081 1.00 89.06 204 LYS A CA 1
ATOM 1624 C C . LYS A 1 204 ? -16.202 -4.004 32.190 1.00 89.06 204 LYS A C 1
ATOM 1626 O O . LYS A 1 204 ? -16.028 -2.914 31.657 1.00 89.06 204 LYS A O 1
ATOM 1631 N N . LYS A 1 205 ? -15.428 -5.065 31.930 1.00 88.25 205 LYS A N 1
ATOM 1632 C CA . LYS A 1 205 ? -14.225 -5.034 31.082 1.00 88.25 205 LYS A CA 1
ATOM 1633 C C . LYS A 1 205 ? -14.520 -4.612 29.643 1.00 88.25 205 LYS A C 1
ATOM 1635 O O . LYS A 1 205 ? -13.688 -3.971 29.014 1.00 88.25 205 LYS A O 1
ATOM 1640 N N . GLY A 1 206 ? -15.684 -4.983 29.108 1.00 88.88 206 GLY A N 1
ATOM 1641 C CA . GLY A 1 206 ? -16.114 -4.573 27.772 1.00 88.88 206 GLY A CA 1
ATOM 1642 C C . GLY A 1 206 ? -16.337 -3.065 27.673 1.00 88.88 206 GLY A C 1
ATOM 1643 O O . GLY A 1 206 ? -15.894 -2.453 26.705 1.00 88.88 206 GLY A O 1
ATOM 1644 N N . HIS A 1 207 ? -16.961 -2.465 28.691 1.00 88.44 207 HIS A N 1
ATOM 1645 C CA . HIS A 1 207 ? -17.129 -1.012 28.770 1.00 88.44 207 HIS A CA 1
ATOM 1646 C C . HIS A 1 207 ? -15.776 -0.314 28.952 1.00 88.44 207 HIS A C 1
ATOM 1648 O O . HIS A 1 207 ? -15.460 0.580 28.176 1.00 88.44 207 HIS A O 1
ATOM 1654 N N . GLU A 1 208 ? -14.933 -0.777 29.881 1.00 89.94 208 GLU A N 1
ATOM 1655 C CA . GLU A 1 208 ? -13.567 -0.252 30.059 1.00 89.94 208 GLU A CA 1
ATOM 1656 C C . GLU A 1 208 ? -12.759 -0.282 28.753 1.00 89.94 208 GLU A C 1
ATOM 1658 O O . GLU A 1 208 ? -12.140 0.709 28.366 1.00 89.94 208 GLU A O 1
ATOM 1663 N N . LEU A 1 209 ? -12.800 -1.407 28.032 1.00 87.81 209 LEU A N 1
ATOM 1664 C CA . LEU A 1 209 ? -12.122 -1.558 26.749 1.00 87.81 209 LEU A CA 1
ATOM 1665 C C . LEU A 1 209 ? -12.696 -0.621 25.681 1.00 87.81 209 LEU A C 1
ATOM 1667 O O . LEU A 1 209 ? -11.925 -0.057 24.912 1.00 87.81 209 LEU A O 1
ATOM 1671 N N . PHE A 1 210 ? -14.018 -0.457 25.617 1.00 86.50 210 PHE A N 1
ATOM 1672 C CA . PHE A 1 210 ? -14.667 0.436 24.659 1.00 86.50 210 PHE A CA 1
ATOM 1673 C C . PHE A 1 210 ? -14.228 1.891 24.855 1.00 86.50 210 PHE A C 1
ATOM 1675 O O . PHE A 1 210 ? -13.797 2.522 23.892 1.00 86.50 210 PHE A O 1
ATOM 1682 N N . PHE A 1 211 ? -14.268 2.398 26.090 1.00 87.50 211 PHE A N 1
ATOM 1683 C CA . PHE A 1 211 ? -13.832 3.764 26.392 1.00 87.50 211 PHE A CA 1
ATOM 1684 C C . PHE A 1 211 ? -12.343 3.963 26.100 1.00 87.50 211 PHE A C 1
ATOM 1686 O O . PHE A 1 211 ? -11.983 4.940 25.449 1.00 87.50 211 PHE A O 1
ATOM 1693 N N . ARG A 1 212 ? -11.496 2.980 26.429 1.00 87.75 212 ARG A N 1
ATOM 1694 C CA . ARG A 1 212 ? -10.075 3.025 26.064 1.00 87.75 212 ARG A CA 1
ATOM 1695 C C . ARG A 1 212 ? -9.854 3.037 24.548 1.00 87.75 212 ARG A C 1
ATOM 1697 O O . ARG A 1 212 ? -8.959 3.710 24.062 1.00 87.75 212 ARG A O 1
ATOM 1704 N N . LEU A 1 213 ? -10.652 2.292 23.780 1.00 86.06 213 LEU A N 1
ATOM 1705 C CA . LEU A 1 213 ? -10.528 2.240 22.317 1.00 86.06 213 LEU A CA 1
ATOM 1706 C C . LEU A 1 213 ? -11.009 3.524 21.624 1.00 86.06 213 LEU A C 1
ATOM 1708 O O . LEU A 1 213 ? -10.466 3.883 20.579 1.00 86.06 213 LEU A O 1
ATOM 1712 N N . MET A 1 214 ? -12.048 4.170 22.157 1.00 85.00 214 MET A N 1
ATOM 1713 C CA . MET A 1 214 ? -12.658 5.360 21.551 1.00 85.00 214 MET A CA 1
ATOM 1714 C C . MET A 1 214 ? -11.999 6.661 22.006 1.00 85.00 214 MET A C 1
ATOM 1716 O O . MET A 1 214 ? -11.791 7.548 21.184 1.00 85.00 214 MET A O 1
ATOM 1720 N N . PHE A 1 215 ? -11.684 6.770 23.296 1.00 85.81 215 PHE A N 1
ATOM 1721 C CA . PHE A 1 215 ? -11.325 8.033 23.945 1.00 85.81 215 PHE A CA 1
ATOM 1722 C C . PHE A 1 215 ? -9.948 8.010 24.611 1.00 85.81 215 PHE A C 1
ATOM 1724 O O . PHE A 1 215 ? -9.517 9.038 25.107 1.00 85.81 215 PHE A O 1
ATOM 1731 N N . ASP A 1 216 ? -9.257 6.864 24.613 1.00 86.12 216 ASP A N 1
ATOM 1732 C CA . ASP A 1 216 ? -7.996 6.664 25.345 1.00 86.12 216 ASP A CA 1
ATOM 1733 C C . ASP A 1 216 ? -8.115 6.875 26.870 1.00 86.12 216 ASP A C 1
ATOM 1735 O O . ASP A 1 216 ? -7.147 7.184 27.558 1.00 86.12 216 ASP A O 1
ATOM 1739 N N . GLU A 1 217 ? -9.314 6.671 27.424 1.00 86.38 217 GLU A N 1
ATOM 1740 C CA . GLU A 1 217 ? -9.605 6.883 28.846 1.00 86.38 217 GLU A CA 1
ATOM 1741 C C . GLU A 1 217 ? -9.992 5.581 29.562 1.00 86.38 217 GLU A C 1
ATOM 1743 O O . GLU A 1 217 ? -10.625 4.687 28.990 1.00 86.38 217 GLU A O 1
ATOM 1748 N N . THR A 1 218 ? -9.638 5.471 30.847 1.00 85.62 218 THR A N 1
ATOM 1749 C CA . THR A 1 218 ? -10.113 4.397 31.732 1.00 85.62 218 THR A CA 1
ATOM 1750 C C . THR A 1 218 ? -11.348 4.873 32.503 1.00 85.62 218 THR A C 1
ATOM 1752 O O . THR A 1 218 ? -11.198 5.698 33.406 1.00 85.62 218 THR A O 1
ATOM 1755 N N . PRO A 1 219 ? -12.559 4.383 32.181 1.00 86.81 219 PRO A N 1
ATOM 1756 C CA . PRO A 1 219 ? -13.785 4.881 32.789 1.00 86.81 219 PRO A CA 1
ATOM 1757 C C . PRO A 1 219 ? -13.962 4.341 34.211 1.00 86.81 219 PRO A C 1
ATOM 1759 O O . PRO A 1 219 ? -13.666 3.177 34.493 1.00 86.81 219 PRO A O 1
ATOM 1762 N N . GLU A 1 220 ? -14.539 5.159 35.088 1.00 85.44 220 GLU A N 1
ATOM 1763 C CA . GLU A 1 220 ? -15.071 4.698 36.368 1.00 85.44 220 GLU A CA 1
ATOM 1764 C C . GLU A 1 220 ? -16.524 4.242 36.174 1.00 85.44 220 GLU A C 1
ATOM 1766 O O . GLU A 1 220 ? -17.389 5.010 35.755 1.00 85.44 220 GLU A O 1
ATOM 1771 N N . LEU A 1 221 ? -16.790 2.958 36.424 1.00 84.44 221 LEU A N 1
ATOM 1772 C CA . LEU A 1 221 ? -18.104 2.348 36.211 1.00 84.44 221 LEU A CA 1
ATOM 1773 C C . LEU A 1 221 ? -18.800 2.141 37.551 1.00 84.44 221 LEU A C 1
ATOM 1775 O O . LEU A 1 221 ? -18.349 1.327 38.357 1.00 84.44 221 LEU A O 1
ATOM 1779 N N . THR A 1 222 ? -19.919 2.831 37.749 1.00 84.62 222 THR A N 1
ATOM 1780 C CA . THR A 1 222 ? -20.798 2.661 38.908 1.00 84.62 222 THR A CA 1
ATOM 1781 C C . THR A 1 222 ? -22.090 1.971 38.484 1.00 84.62 222 THR A C 1
ATOM 1783 O O . THR A 1 222 ? -22.678 2.289 37.447 1.00 84.62 222 THR A O 1
ATOM 1786 N N . TYR A 1 223 ? -22.537 0.991 39.270 1.00 86.19 223 TYR A N 1
ATOM 1787 C CA . TYR A 1 223 ? -23.778 0.271 38.994 1.00 86.19 223 TYR A CA 1
ATOM 1788 C C . TYR A 1 223 ? -24.899 0.811 39.885 1.00 86.19 223 TYR A C 1
ATOM 1790 O O . TYR A 1 223 ? -24.759 0.790 41.108 1.00 86.19 223 TYR A O 1
ATOM 1798 N N . PRO A 1 224 ? -26.053 1.223 39.327 1.00 83.19 224 PRO A N 1
ATOM 1799 C CA . PRO A 1 224 ? -27.182 1.690 40.135 1.00 83.19 224 PRO A CA 1
ATOM 1800 C C . PRO A 1 224 ? -27.648 0.669 41.182 1.00 83.19 224 PRO A C 1
ATOM 1802 O O . PRO A 1 224 ? -28.132 1.049 42.241 1.00 83.19 224 PRO A O 1
ATOM 1805 N N . THR A 1 225 ? -27.453 -0.626 40.918 1.00 80.81 225 THR A N 1
ATOM 1806 C CA . THR A 1 225 ? -27.768 -1.734 41.832 1.00 80.81 225 THR A CA 1
ATOM 1807 C C . THR A 1 225 ? -26.924 -1.762 43.105 1.00 80.81 225 THR A C 1
ATOM 1809 O O . THR A 1 225 ? -27.301 -2.440 44.055 1.00 80.81 225 THR A O 1
ATOM 1812 N N . GLU A 1 226 ? -25.781 -1.076 43.141 1.00 78.62 226 GLU A N 1
ATOM 1813 C CA . GLU A 1 226 ? -24.960 -0.952 44.353 1.00 78.62 226 GLU A CA 1
ATOM 1814 C C . GLU A 1 226 ? -25.492 0.158 45.270 1.00 78.62 226 GLU A C 1
ATOM 1816 O O . GLU A 1 226 ? -25.411 0.039 46.489 1.00 78.62 226 GLU A O 1
ATOM 1821 N N . ASN A 1 227 ? -26.143 1.171 44.690 1.00 78.00 227 ASN A N 1
ATOM 1822 C CA . ASN A 1 227 ? -26.661 2.354 45.381 1.00 78.00 227 ASN A CA 1
ATOM 1823 C C . ASN A 1 227 ? -28.179 2.293 45.631 1.00 78.00 227 ASN A C 1
ATOM 1825 O O . ASN A 1 227 ? -28.843 3.326 45.722 1.00 78.00 227 ASN A O 1
ATOM 1829 N N . ILE A 1 228 ? -28.753 1.090 45.733 1.00 83.00 228 ILE A N 1
ATOM 1830 C CA . ILE A 1 228 ? -30.152 0.928 46.147 1.00 83.00 228 ILE A CA 1
ATOM 1831 C C . ILE A 1 228 ? -30.264 0.904 47.671 1.00 83.00 228 ILE A C 1
ATOM 1833 O O . ILE A 1 228 ? -29.482 0.252 48.364 1.00 83.00 228 ILE A O 1
ATOM 1837 N N . LEU A 1 229 ? -31.288 1.578 48.196 1.00 77.44 229 LEU A N 1
ATOM 1838 C CA . LEU A 1 229 ? -31.644 1.497 49.608 1.00 77.44 229 LEU A CA 1
ATOM 1839 C C . LEU A 1 229 ? -32.079 0.062 49.933 1.00 77.44 229 LEU A C 1
ATOM 1841 O O . LEU A 1 229 ? -33.176 -0.369 49.576 1.00 77.44 229 LEU A O 1
ATOM 1845 N N . LYS A 1 230 ? -31.213 -0.692 50.614 1.00 76.56 230 LYS A N 1
ATOM 1846 C CA . LYS A 1 230 ? -31.560 -2.007 51.155 1.00 76.56 230 LYS A CA 1
ATOM 1847 C C . LYS A 1 230 ? -32.298 -1.813 52.476 1.00 76.56 230 LYS A C 1
ATOM 1849 O O . LYS A 1 230 ? -31.693 -1.447 53.483 1.00 76.56 230 LYS A O 1
ATOM 1854 N N . ILE A 1 231 ? -33.604 -2.072 52.476 1.00 76.38 231 ILE A N 1
ATOM 1855 C CA . ILE A 1 231 ? -34.408 -2.122 53.703 1.00 76.38 231 ILE A CA 1
ATOM 1856 C C . ILE A 1 231 ? -33.789 -3.216 54.593 1.00 76.38 231 ILE A C 1
ATOM 1858 O O . ILE A 1 231 ? -33.784 -4.380 54.205 1.00 76.38 231 ILE A O 1
ATOM 1862 N N . SER A 1 232 ? -33.242 -2.829 55.754 1.00 67.94 232 SER A N 1
ATOM 1863 C CA . SER A 1 232 ? -32.575 -3.697 56.748 1.00 67.94 232 SER A CA 1
ATOM 1864 C C . SER A 1 232 ? -31.081 -4.045 56.548 1.00 67.94 232 SER A C 1
ATOM 1866 O O . SER A 1 232 ? -30.593 -4.966 57.202 1.00 67.94 232 SER A O 1
ATOM 1868 N N . ALA A 1 233 ? -30.308 -3.311 55.740 1.00 64.44 233 ALA A N 1
ATOM 1869 C CA . ALA A 1 233 ? -28.839 -3.452 55.709 1.00 64.44 233 ALA A CA 1
ATOM 1870 C C . ALA A 1 233 ? -28.142 -2.622 56.812 1.00 64.44 233 ALA A C 1
ATOM 1872 O O . ALA A 1 233 ? -27.332 -1.746 56.520 1.00 64.44 233 ALA A O 1
ATOM 1873 N N . GLY A 1 234 ? -28.509 -2.849 58.077 1.00 66.69 234 GLY A N 1
ATOM 1874 C CA . GLY A 1 234 ? -27.842 -2.218 59.217 1.00 66.69 234 GLY A CA 1
ATOM 1875 C C . GLY A 1 234 ? -26.519 -2.917 59.515 1.00 66.69 234 GLY A C 1
ATOM 1876 O O . GLY A 1 234 ? -26.538 -4.064 59.953 1.00 66.69 234 GLY A O 1
ATOM 1877 N N . ASP A 1 235 ? -25.402 -2.231 59.283 1.00 64.12 235 ASP A N 1
ATOM 1878 C CA . ASP A 1 235 ? -24.078 -2.652 59.746 1.00 64.12 235 ASP A CA 1
ATOM 1879 C C . ASP A 1 235 ? -23.857 -2.037 61.134 1.00 64.12 235 ASP A C 1
ATOM 1881 O O . ASP A 1 235 ? -23.696 -0.825 61.280 1.00 64.12 235 ASP A O 1
ATOM 1885 N N . TRP A 1 236 ? -24.002 -2.855 62.172 1.00 65.00 236 TRP A N 1
ATOM 1886 C CA . TRP A 1 236 ? -23.799 -2.466 63.565 1.00 65.00 236 TRP A CA 1
ATOM 1887 C C . TRP A 1 236 ? -22.374 -2.859 63.961 1.00 65.00 236 TRP A C 1
ATOM 1889 O O . TRP A 1 236 ? -22.140 -3.975 64.417 1.00 65.00 236 TRP A O 1
ATOM 1899 N N . SER A 1 237 ? -21.421 -1.947 63.747 1.00 49.69 237 SER A N 1
ATOM 1900 C CA . SER A 1 237 ? -20.071 -2.023 64.328 1.00 49.69 237 SER A CA 1
ATOM 1901 C C . SER A 1 237 ? -20.004 -1.286 65.657 1.00 49.69 237 SER A C 1
ATOM 1903 O O . SER A 1 237 ? -20.458 -0.117 65.664 1.00 49.69 237 SER A O 1
#

InterPro domains:
  IPR057083 Phage baseplate wedge subunit [PF23786] (11-228)

Organism: NCBI:txid408172

Sequence (237 aa):
MASTFLDEKISSFIEDKFPEFVKNDHPVFVEFLREYYKFLETAKITLSNVQGTDQILLENKLTTNYLVSDFDGTRFVYEDSTYGAFLKDEIVTGQTSGATATILAEDTTNNALYVEHNRHFQIGEIITGGTSAARATISKYQGNPVQNIQQLLEYVNVDKTVSDYLDHFRNTYLTAVPNTLASGVSKRKLIKSIRDLYRAKGTKKGHELFFRLMFDETPELTYPTENILKISAGDWS